Protein AF-A0A1Y3NHK7-F1 (afdb_monomer)

Radius of gyration: 21.71 Å; Cα contacts (8 Å, |Δi|>4): 157; chains: 1; bounding box: 57×54×64 Å

Foldseek 3Di:
DPDPVVVVVVVVVVVVVVCVVVQVVLLVLLVLVLLVLVLVCCCVVPVLVVCVVPDPLQCLLVVLLVVLCCCQVPVLVVVLVVLVPPPDDPDDPCVPVCCVVSVVLSVLSVVLSVLSVVCSVLSVCLLVLLSVLVQPSSLSNSLSVLLSVLSVQLSVCSNVVVVSSNSNSVSNNVVSSVLSVCSRPPPCSVVVSVVVSVVSVVVVVVVCVVVVVDDD

Secondary structure (DSSP, 8-state):
--SSHHHHHHHHHHHHHHHHHHHHHHHHHHHHHHHHHHHT-HIIIIIIHHHTTTS-GGGHHHHHHHHHHHIIIIIIHHHHHHHHH------TTSHHHHHHHHHHHHHHHHHHHHHHHHHHHHHHHHHHHHHHTT--HHHHHHHHHHHHHHHHHHHHHHHTT-HHHHHHHHHHHHHHHHHHHHHHH-TTHHHHHHHHHHHHHHHHHHHHHHTT----

pLDDT: mean 83.77, std 14.08, range [40.38, 96.94]

Nearest PDB structures (foldseek):
  4bpm-assembly1_A  TM=6.306E-01  e=1.578E-01  Homo sapiens
  6z0c-assembly4_D  TM=2.204E-01  e=1.320E+00  Escherichia coli

Solvent-accessible surface area (backbone atoms only — not comparable to full-atom values): 11606 Å² total; per-residue (Å²): 141,89,70,67,73,63,56,53,53,53,56,52,50,53,51,50,52,49,48,65,56,49,51,58,49,39,43,50,54,17,49,52,49,52,43,51,50,59,68,66,37,51,52,57,69,50,53,48,52,57,46,48,78,82,38,59,74,86,47,45,37,60,50,43,48,51,53,50,48,46,46,50,71,47,52,44,47,49,51,50,52,56,67,68,66,72,79,82,78,91,61,82,89,56,47,68,66,51,49,53,56,47,52,55,50,50,54,46,54,48,51,46,46,52,56,51,57,71,48,42,62,59,46,50,49,24,54,52,48,20,55,75,60,62,40,57,60,66,60,50,35,46,35,38,50,47,25,54,52,23,46,53,51,15,47,52,22,59,74,71,69,35,64,65,61,18,53,30,26,44,39,32,23,52,49,32,36,51,51,35,42,41,52,43,73,37,90,61,38,61,60,54,52,56,48,51,42,51,54,49,53,51,52,50,48,54,53,28,62,73,73,64,60,72,86,125

Mean predicted aligned error: 8.73 Å

Sequence (216 aa):
MGNDNNRGFIRTGLSQLGVLITYPLVHALAGCLVLHITSSGVINNIIVRYLQKYIAKQNIAFAMVGIYALFVFTILDYIVKILSKSDIDDSPTMRWIRIIKKSTMISRIQAIHVSLIDSFPLFAAAVIISYVTSVPILVRNTFSILFVLSKLISSLSSFLYLEFPRSLFWAMSNICCYVLFSYAVWLDFPKYFKRAIRQWEYFFKDVSDYYGFRYK

Structure (mmCIF, N/CA/C/O backbone):
data_AF-A0A1Y3NHK7-F1
#
_entry.id   AF-A0A1Y3NHK7-F1
#
loop_
_atom_site.group_PDB
_atom_site.id
_atom_site.type_symbol
_atom_site.label_atom_id
_atom_site.label_alt_id
_atom_site.label_comp_id
_atom_site.label_asym_id
_atom_site.label_entity_id
_atom_site.label_seq_id
_atom_site.pdbx_PDB_ins_code
_atom_site.Cartn_x
_atom_site.Cartn_y
_atom_site.Cartn_z
_atom_site.occupancy
_atom_site.B_iso_or_equiv
_atom_site.auth_seq_id
_atom_site.auth_comp_id
_atom_site.auth_asym_id
_atom_site.auth_atom_id
_atom_site.pdbx_PDB_model_num
ATOM 1 N N . MET A 1 1 ? 39.636 -29.928 -15.209 1.00 52.03 1 MET A N 1
ATOM 2 C CA . MET A 1 1 ? 38.213 -29.539 -15.333 1.00 52.03 1 MET A CA 1
ATOM 3 C C . MET A 1 1 ? 37.504 -29.938 -14.047 1.00 52.03 1 MET A C 1
ATOM 5 O O . MET A 1 1 ? 37.342 -31.126 -13.828 1.00 52.03 1 MET A O 1
ATOM 9 N N . GLY A 1 2 ? 37.187 -29.001 -13.147 1.00 52.72 2 GLY A N 1
ATOM 10 C CA . GLY A 1 2 ? 36.582 -29.373 -11.855 1.00 52.72 2 GLY A CA 1
ATOM 11 C C . GLY A 1 2 ? 36.413 -28.258 -10.820 1.00 52.72 2 GLY A C 1
ATOM 12 O O . GLY A 1 2 ? 36.401 -28.562 -9.636 1.00 52.72 2 GLY A O 1
ATOM 13 N N . ASN A 1 3 ? 36.323 -26.979 -11.217 1.00 52.03 3 ASN A N 1
ATOM 14 C CA . ASN A 1 3 ? 36.255 -25.869 -10.249 1.00 52.03 3 ASN A CA 1
ATOM 15 C C . ASN A 1 3 ? 35.167 -24.806 -10.535 1.00 52.03 3 ASN A C 1
ATOM 17 O O . ASN A 1 3 ? 35.064 -23.828 -9.798 1.00 52.03 3 ASN A O 1
ATOM 21 N N . ASP A 1 4 ? 34.328 -24.996 -11.562 1.00 54.34 4 ASP A N 1
ATOM 22 C CA . ASP A 1 4 ? 33.293 -24.011 -11.933 1.00 54.34 4 ASP A CA 1
ATOM 23 C C . ASP A 1 4 ? 31.929 -24.275 -11.271 1.00 54.34 4 ASP A C 1
ATOM 25 O O . ASP A 1 4 ? 31.222 -23.329 -10.921 1.00 54.34 4 ASP A O 1
ATOM 29 N N . ASN A 1 5 ? 31.591 -25.535 -10.963 1.00 53.50 5 ASN A N 1
ATOM 30 C CA . ASN A 1 5 ? 30.315 -25.872 -10.310 1.00 53.50 5 ASN A CA 1
ATOM 31 C C . ASN A 1 5 ? 30.222 -25.368 -8.858 1.00 53.50 5 ASN A C 1
ATOM 33 O O . ASN A 1 5 ? 29.137 -25.025 -8.391 1.00 53.50 5 ASN A O 1
ATOM 37 N N . ASN A 1 6 ? 31.350 -25.254 -8.149 1.00 50.94 6 ASN A N 1
ATOM 38 C CA . ASN A 1 6 ? 31.350 -24.839 -6.743 1.00 50.94 6 ASN A CA 1
ATOM 39 C C . ASN A 1 6 ? 31.157 -23.317 -6.576 1.00 50.94 6 ASN A C 1
ATOM 41 O O . ASN A 1 6 ? 30.587 -22.853 -5.590 1.00 50.94 6 ASN A O 1
ATOM 45 N N . ARG A 1 7 ? 31.565 -22.517 -7.574 1.00 52.19 7 ARG A N 1
ATOM 46 C CA . ARG A 1 7 ? 31.396 -21.052 -7.550 1.00 52.19 7 ARG A CA 1
ATOM 47 C C . ARG A 1 7 ? 29.951 -20.625 -7.805 1.00 52.19 7 ARG A C 1
ATOM 49 O O . ARG A 1 7 ? 29.513 -19.628 -7.235 1.00 52.19 7 ARG A O 1
ATOM 56 N N . GLY A 1 8 ? 29.204 -21.379 -8.617 1.00 51.44 8 GLY A N 1
ATOM 57 C CA . GLY A 1 8 ? 27.776 -21.141 -8.851 1.00 51.44 8 GLY A CA 1
ATOM 58 C C . GLY A 1 8 ? 26.946 -21.315 -7.578 1.00 51.44 8 GLY A C 1
ATOM 59 O O . GLY A 1 8 ? 26.177 -20.423 -7.229 1.00 51.44 8 GLY A O 1
ATOM 60 N N . PHE A 1 9 ? 27.187 -22.403 -6.839 1.00 48.44 9 PHE A N 1
ATOM 61 C CA . PHE A 1 9 ? 26.451 -22.747 -5.618 1.00 48.44 9 PHE A CA 1
ATOM 62 C C . PHE A 1 9 ? 26.682 -21.750 -4.469 1.00 48.44 9 PHE A C 1
ATOM 64 O O . PHE A 1 9 ? 25.736 -21.337 -3.797 1.00 48.44 9 PHE A O 1
ATOM 71 N N . ILE A 1 10 ? 27.925 -21.290 -4.281 1.00 55.25 10 ILE A N 1
ATOM 72 C CA . ILE A 1 10 ? 28.262 -20.282 -3.260 1.00 55.25 10 ILE A CA 1
ATOM 73 C C . ILE A 1 10 ? 27.627 -18.925 -3.603 1.00 55.25 10 ILE A C 1
ATOM 75 O O . ILE A 1 10 ? 27.104 -18.244 -2.722 1.00 55.25 10 ILE A O 1
ATOM 79 N N . ARG A 1 11 ? 27.602 -18.541 -4.887 1.00 52.34 11 ARG A N 1
ATOM 80 C CA . ARG A 1 11 ? 27.023 -17.263 -5.334 1.00 52.34 11 ARG A CA 1
ATOM 81 C C . ARG A 1 11 ? 25.495 -17.251 -5.224 1.00 52.34 11 ARG A C 1
ATOM 83 O O . ARG A 1 11 ? 24.932 -16.242 -4.803 1.00 52.34 11 ARG A O 1
ATOM 90 N N . THR A 1 12 ? 24.827 -18.369 -5.518 1.00 55.66 12 THR A N 1
ATOM 91 C CA . THR A 1 12 ? 23.380 -18.517 -5.296 1.00 55.66 12 THR A CA 1
ATOM 92 C C . THR A 1 12 ? 23.040 -18.601 -3.807 1.00 55.66 12 THR A C 1
ATOM 94 O O . THR A 1 12 ? 22.106 -17.933 -3.370 1.00 55.66 12 THR A O 1
ATOM 97 N N . GLY A 1 13 ? 23.828 -19.320 -3.002 1.00 55.19 13 GLY A N 1
ATOM 98 C CA . GLY A 1 13 ? 23.616 -19.451 -1.555 1.00 55.19 13 GLY A CA 1
ATOM 99 C C . GLY A 1 13 ? 23.754 -18.130 -0.790 1.00 55.19 13 GLY A C 1
ATOM 100 O O . GLY A 1 13 ? 22.873 -17.779 -0.006 1.00 55.19 13 GLY A O 1
ATOM 101 N N . LEU A 1 14 ? 24.799 -17.338 -1.071 1.00 54.66 14 LEU A N 1
ATOM 102 C CA . LEU A 1 14 ? 24.958 -15.999 -0.484 1.00 54.66 14 LEU A CA 1
ATOM 103 C C . LEU A 1 14 ? 23.852 -15.031 -0.924 1.00 54.66 14 LEU A C 1
ATOM 105 O O . LEU A 1 14 ? 23.393 -14.223 -0.118 1.00 54.66 14 LEU A O 1
ATOM 109 N N . SER A 1 15 ? 23.385 -15.127 -2.174 1.00 61.00 15 SER A N 1
ATOM 110 C CA . SER A 1 15 ? 22.270 -14.298 -2.648 1.00 61.00 15 SER A CA 1
ATOM 111 C C . SER A 1 15 ? 20.949 -14.640 -1.947 1.00 61.00 15 SER A C 1
ATOM 113 O O . SER A 1 15 ? 20.195 -13.735 -1.598 1.00 61.00 15 SER A O 1
ATOM 115 N N . GLN A 1 16 ? 20.696 -15.920 -1.651 1.00 64.50 16 GLN A N 1
ATOM 116 C CA . GLN A 1 16 ? 19.498 -16.340 -0.923 1.00 64.50 16 GLN A CA 1
ATOM 117 C C . GLN A 1 16 ? 19.546 -15.954 0.558 1.00 64.50 16 GLN A C 1
ATOM 119 O O . GLN A 1 16 ? 18.541 -15.489 1.088 1.00 64.50 16 GLN A O 1
ATOM 124 N N . LEU A 1 17 ? 20.712 -16.052 1.206 1.00 69.62 17 LEU A N 1
ATOM 125 C CA . LEU A 1 17 ? 20.915 -15.530 2.564 1.00 69.62 17 LEU A CA 1
ATOM 126 C C . LEU A 1 17 ? 20.706 -14.010 2.627 1.00 69.62 17 LEU A C 1
ATOM 128 O O . LEU A 1 17 ? 20.053 -13.513 3.544 1.00 69.62 17 LEU A O 1
ATOM 132 N N . GLY A 1 18 ? 21.191 -13.277 1.621 1.00 68.31 18 GLY A N 1
ATOM 133 C CA . GLY A 1 18 ? 20.943 -11.842 1.486 1.00 68.31 18 GLY A CA 1
ATOM 134 C C . GLY A 1 18 ? 19.450 -11.515 1.407 1.00 68.31 18 GLY A C 1
ATOM 135 O O . GLY A 1 18 ? 18.976 -10.633 2.122 1.00 68.31 18 GLY A O 1
ATOM 136 N N . VAL A 1 19 ? 18.678 -12.259 0.609 1.00 71.69 19 VAL A N 1
ATOM 137 C CA . VAL A 1 19 ? 17.213 -12.102 0.525 1.00 71.69 19 VAL A CA 1
ATOM 138 C C . VAL A 1 19 ? 16.533 -12.451 1.854 1.00 71.69 19 VAL A C 1
ATOM 140 O O . VAL A 1 19 ? 15.642 -11.724 2.291 1.00 71.69 19 VAL A O 1
ATOM 143 N N . LEU A 1 20 ? 16.986 -13.506 2.537 1.00 76.81 20 LEU A N 1
ATOM 144 C CA . LEU A 1 20 ? 16.424 -13.953 3.814 1.00 76.81 20 LEU A CA 1
ATOM 145 C C . LEU A 1 20 ? 16.555 -12.895 4.923 1.00 76.81 20 LEU A C 1
ATOM 147 O O . LEU A 1 20 ? 15.670 -12.782 5.764 1.00 76.81 20 LEU A O 1
ATOM 151 N N . ILE A 1 21 ? 17.639 -12.114 4.919 1.00 79.69 21 ILE A N 1
ATOM 152 C CA . ILE A 1 21 ? 17.896 -11.065 5.920 1.00 79.69 21 ILE A CA 1
ATOM 153 C C . ILE A 1 21 ? 17.261 -9.732 5.508 1.00 79.69 21 ILE A C 1
ATOM 155 O O . ILE A 1 21 ? 16.672 -9.030 6.332 1.00 79.69 21 ILE A O 1
ATOM 159 N N . THR A 1 22 ? 17.362 -9.368 4.230 1.00 80.44 22 THR A N 1
ATOM 160 C CA . THR A 1 22 ? 16.857 -8.077 3.740 1.00 80.44 22 THR A CA 1
ATOM 161 C C . THR A 1 22 ? 15.334 -8.020 3.735 1.00 80.44 22 THR A C 1
ATOM 163 O O . THR A 1 22 ? 14.765 -6.970 4.028 1.00 80.44 22 THR A O 1
ATOM 166 N N . TYR A 1 23 ? 14.651 -9.135 3.473 1.00 80.88 23 TYR A N 1
ATOM 167 C CA . TYR A 1 23 ? 13.195 -9.146 3.359 1.00 80.88 23 TYR A CA 1
ATOM 168 C C . TYR A 1 23 ? 12.467 -8.835 4.684 1.00 80.88 23 TYR A C 1
ATOM 170 O O . TYR A 1 23 ? 11.624 -7.929 4.682 1.00 80.88 23 TYR A O 1
ATOM 178 N N . PRO A 1 24 ? 12.792 -9.476 5.830 1.00 87.50 24 PRO A N 1
ATOM 179 C CA . PRO A 1 24 ? 12.233 -9.104 7.130 1.00 87.50 24 PRO A CA 1
ATOM 180 C C . PRO A 1 24 ? 12.568 -7.666 7.522 1.00 87.50 24 PRO A C 1
ATOM 182 O O . PRO A 1 24 ? 11.712 -6.964 8.053 1.00 87.50 24 PRO A O 1
ATOM 185 N N . LEU A 1 25 ? 13.784 -7.204 7.214 1.00 88.06 25 LEU A N 1
ATOM 186 C CA . LEU A 1 25 ? 14.218 -5.845 7.527 1.00 88.06 25 LEU A CA 1
ATOM 187 C C . LEU A 1 25 ? 13.402 -4.797 6.757 1.00 88.06 25 LEU A C 1
ATOM 189 O O . LEU A 1 25 ? 12.927 -3.832 7.349 1.00 88.06 25 LEU A O 1
ATOM 193 N N . VAL A 1 26 ? 13.165 -5.010 5.460 1.00 89.75 26 VAL A N 1
ATOM 194 C CA . VAL A 1 26 ? 12.314 -4.125 4.648 1.00 89.75 26 VAL A CA 1
ATOM 195 C C . VAL A 1 26 ? 10.875 -4.114 5.169 1.00 89.75 26 VAL A C 1
ATOM 197 O O . VAL A 1 26 ? 10.267 -3.048 5.234 1.00 89.75 26 VAL A O 1
ATOM 200 N N . HIS A 1 27 ? 10.333 -5.259 5.599 1.00 89.69 27 HIS A N 1
ATOM 201 C CA . HIS A 1 27 ? 8.991 -5.317 6.192 1.00 89.69 27 HIS A CA 1
ATOM 202 C C . HIS A 1 27 ? 8.923 -4.621 7.551 1.00 89.69 27 HIS A C 1
ATOM 204 O O . HIS A 1 27 ? 7.948 -3.923 7.821 1.00 89.69 27 HIS A O 1
ATOM 210 N N . ALA A 1 28 ? 9.956 -4.758 8.383 1.00 90.12 28 ALA A N 1
ATOM 211 C CA . ALA A 1 28 ? 10.054 -4.046 9.649 1.00 90.12 28 ALA A CA 1
ATOM 212 C C . ALA A 1 28 ? 10.093 -2.529 9.416 1.00 90.12 28 ALA A C 1
ATOM 214 O O . ALA A 1 28 ? 9.283 -1.804 9.987 1.00 90.12 28 ALA A O 1
ATOM 215 N N . LEU A 1 29 ? 10.952 -2.053 8.508 1.00 91.75 29 LEU A N 1
ATOM 216 C CA . LEU A 1 29 ? 11.036 -0.635 8.142 1.00 91.75 29 LEU A CA 1
ATOM 217 C C .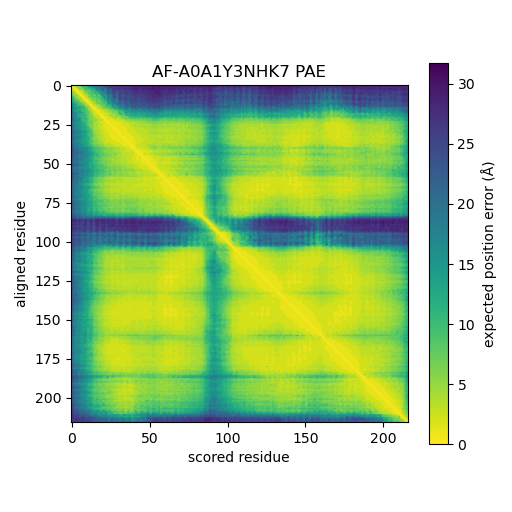 LEU A 1 29 ? 9.723 -0.110 7.552 1.00 91.75 29 LEU A C 1
ATOM 219 O O . LEU A 1 29 ? 9.269 0.975 7.914 1.00 91.75 29 LEU A O 1
ATOM 223 N N . ALA A 1 30 ? 9.081 -0.884 6.680 1.00 92.56 30 ALA A N 1
ATOM 224 C CA . ALA A 1 30 ? 7.780 -0.534 6.134 1.00 92.56 30 ALA A CA 1
ATOM 225 C C . ALA A 1 30 ? 6.710 -0.464 7.234 1.00 92.56 30 ALA A C 1
ATOM 227 O O . ALA A 1 30 ? 5.928 0.482 7.258 1.00 92.56 30 ALA A O 1
ATOM 228 N N . GLY A 1 31 ? 6.698 -1.409 8.178 1.00 90.31 31 GLY A N 1
ATOM 229 C CA . GLY A 1 31 ? 5.790 -1.408 9.327 1.00 90.31 31 GLY A CA 1
ATOM 230 C C . GLY A 1 31 ? 5.989 -0.187 10.223 1.00 90.31 31 GLY A C 1
ATOM 231 O O . GLY A 1 31 ? 5.022 0.488 10.567 1.00 90.31 31 GLY A O 1
ATOM 232 N N . CYS A 1 32 ? 7.243 0.156 10.514 1.00 90.75 32 CYS A N 1
ATOM 233 C CA . CYS A 1 32 ? 7.632 1.377 11.214 1.00 90.75 32 CYS A CA 1
ATOM 234 C C . CYS A 1 32 ? 7.105 2.639 10.512 1.00 90.75 32 CYS A C 1
ATOM 236 O O . CYS A 1 32 ? 6.518 3.512 11.152 1.00 90.75 32 CYS A O 1
ATOM 238 N N . LEU A 1 33 ? 7.243 2.727 9.186 1.00 92.44 33 LEU A N 1
ATOM 239 C CA . LEU A 1 33 ? 6.709 3.846 8.403 1.00 92.44 33 LEU A CA 1
ATOM 240 C C . LEU A 1 33 ? 5.182 3.903 8.423 1.00 92.44 33 LEU A C 1
ATOM 242 O O . LEU A 1 33 ? 4.616 4.985 8.571 1.00 92.44 33 LEU A O 1
ATOM 246 N N . VAL A 1 34 ? 4.505 2.757 8.309 1.00 92.75 34 VAL A N 1
ATOM 247 C CA . VAL A 1 34 ? 3.043 2.682 8.441 1.00 92.75 34 VAL A CA 1
ATOM 248 C C . VAL A 1 34 ? 2.606 3.205 9.806 1.00 92.75 34 VAL A C 1
ATOM 250 O O . VAL A 1 34 ? 1.686 4.022 9.869 1.00 92.75 34 VAL A O 1
ATOM 253 N N . LEU A 1 35 ? 3.266 2.777 10.885 1.00 90.25 35 LEU A N 1
ATOM 254 C CA . LEU A 1 35 ? 2.972 3.246 12.239 1.00 90.25 35 LEU A CA 1
ATOM 255 C C . LEU A 1 35 ? 3.197 4.751 12.363 1.00 90.25 35 LEU A C 1
ATOM 257 O O . LEU A 1 35 ? 2.296 5.442 12.824 1.00 90.25 35 LEU A O 1
ATOM 261 N N . HIS A 1 36 ? 4.331 5.262 11.880 1.00 91.06 36 HIS A N 1
ATOM 262 C CA . HIS A 1 36 ? 4.658 6.687 11.923 1.00 91.06 36 HIS A CA 1
ATOM 263 C C . HIS A 1 36 ? 3.643 7.549 11.154 1.00 91.06 36 HIS A C 1
ATOM 265 O O . HIS A 1 36 ? 3.142 8.553 11.657 1.00 91.06 36 HIS A O 1
ATOM 271 N N . ILE A 1 37 ? 3.281 7.144 9.935 1.00 90.38 37 ILE A N 1
ATOM 272 C CA . ILE A 1 37 ? 2.312 7.885 9.119 1.00 90.38 37 ILE A CA 1
ATOM 273 C C . ILE A 1 37 ? 0.916 7.815 9.744 1.00 90.38 37 ILE A C 1
ATOM 275 O O . ILE A 1 37 ? 0.191 8.811 9.751 1.00 90.38 37 ILE A O 1
ATOM 279 N N . THR A 1 38 ? 0.546 6.672 10.320 1.00 89.31 38 THR A N 1
ATOM 280 C CA . THR A 1 38 ? -0.748 6.511 10.992 1.00 89.31 38 THR A CA 1
ATOM 281 C C . THR A 1 38 ? -0.819 7.335 12.280 1.00 89.31 38 THR A C 1
ATOM 283 O O . THR A 1 38 ? -1.829 8.004 12.502 1.00 89.31 38 THR A O 1
ATOM 286 N N . SER A 1 39 ? 0.242 7.342 13.095 1.00 87.62 39 SER A N 1
ATOM 287 C CA . SER A 1 39 ? 0.314 8.093 14.357 1.00 87.62 39 SER A CA 1
ATOM 288 C C . SER A 1 39 ? 0.345 9.603 14.131 1.00 87.62 39 SER A C 1
ATOM 290 O O . SER A 1 39 ? -0.305 10.350 14.853 1.00 87.62 39 SER A O 1
ATOM 292 N N . SER A 1 40 ? 1.009 10.064 13.064 1.00 87.06 40 SER A N 1
ATOM 293 C CA . SER A 1 40 ? 1.037 11.487 12.696 1.00 87.06 40 SER A CA 1
ATOM 294 C C . SER A 1 40 ? -0.351 12.070 12.385 1.00 87.06 40 SER A C 1
ATOM 296 O O . SER A 1 40 ? -0.544 13.285 12.393 1.00 87.06 40 SER A O 1
ATOM 298 N N . GLY A 1 41 ? -1.328 11.221 12.041 1.00 86.81 41 GLY A N 1
ATOM 299 C CA . GLY A 1 41 ? -2.667 11.647 11.643 1.00 86.81 41 GLY A CA 1
ATOM 300 C C . GLY A 1 41 ? -2.721 12.423 10.321 1.00 86.81 41 GLY A C 1
ATOM 301 O O . GLY A 1 41 ? -3.802 12.875 9.942 1.00 86.81 41 GLY A O 1
ATOM 302 N N . VAL A 1 42 ? -1.606 12.552 9.588 1.00 89.25 42 VAL A N 1
ATOM 303 C CA . VAL A 1 42 ? -1.487 13.353 8.354 1.00 89.25 42 VAL A CA 1
ATOM 304 C C . VAL A 1 42 ? -2.528 12.943 7.312 1.00 89.25 42 VAL A C 1
ATOM 306 O O . VAL A 1 42 ? -3.235 13.792 6.768 1.00 89.25 42 VAL A O 1
ATOM 309 N N . ILE A 1 43 ? -2.702 11.637 7.088 1.00 88.62 43 ILE A N 1
ATOM 310 C CA . ILE A 1 43 ? -3.693 11.120 6.131 1.00 88.62 43 ILE A CA 1
ATOM 311 C C . ILE A 1 43 ? -5.106 11.560 6.518 1.00 88.62 43 ILE A C 1
ATOM 313 O O . ILE A 1 43 ? -5.883 11.990 5.667 1.00 88.62 43 ILE A O 1
ATOM 317 N N . ASN A 1 44 ? -5.441 11.484 7.804 1.00 87.75 44 ASN A N 1
ATOM 318 C CA . ASN A 1 44 ? -6.783 11.794 8.283 1.00 87.75 44 ASN A CA 1
ATOM 319 C C . ASN A 1 44 ? -7.059 13.299 8.308 1.00 87.75 44 ASN A C 1
ATOM 321 O O . ASN A 1 44 ? -8.155 13.732 7.954 1.00 87.75 44 ASN A O 1
ATOM 325 N N . ASN A 1 45 ? -6.069 14.097 8.697 1.00 88.94 45 ASN A N 1
ATOM 326 C CA . ASN A 1 45 ? -6.217 15.540 8.836 1.00 88.94 45 ASN A CA 1
ATOM 327 C C . ASN A 1 45 ? -6.168 16.270 7.493 1.00 88.94 45 ASN A C 1
ATOM 329 O O . ASN A 1 45 ? -6.855 17.274 7.337 1.00 88.94 45 ASN A O 1
ATOM 333 N N . ILE A 1 46 ? -5.405 15.760 6.524 1.00 91.19 46 ILE A N 1
ATOM 334 C CA . ILE A 1 46 ? -5.232 16.407 5.221 1.00 91.19 46 ILE A CA 1
ATOM 335 C C . ILE A 1 46 ? -6.082 15.701 4.165 1.00 91.19 46 ILE A C 1
ATOM 337 O O . ILE A 1 46 ? -7.044 16.269 3.649 1.00 91.19 46 ILE A O 1
ATOM 341 N N . ILE A 1 47 ? -5.763 14.440 3.866 1.00 89.56 47 ILE A N 1
ATOM 342 C CA . ILE A 1 47 ? -6.299 13.749 2.686 1.00 89.56 47 ILE A CA 1
ATOM 343 C C . ILE A 1 47 ? -7.765 13.375 2.883 1.00 89.56 47 ILE A C 1
ATOM 345 O O . ILE A 1 47 ? -8.598 13.667 2.030 1.00 89.56 47 ILE A O 1
ATOM 349 N N . VAL A 1 48 ? -8.114 12.771 4.021 1.00 88.69 48 VAL A N 1
ATOM 350 C CA . VAL A 1 48 ? -9.503 12.384 4.303 1.00 88.69 48 VAL A CA 1
ATOM 351 C C . VAL A 1 48 ? -10.402 13.616 4.381 1.00 88.69 48 VAL A C 1
ATOM 353 O O . VAL A 1 48 ? -11.486 13.591 3.806 1.00 88.69 48 VAL A O 1
ATOM 356 N N . ARG A 1 49 ? -9.965 14.707 5.029 1.00 89.88 49 ARG A N 1
ATOM 357 C CA . ARG A 1 49 ? -10.736 15.965 5.058 1.00 89.88 49 ARG A CA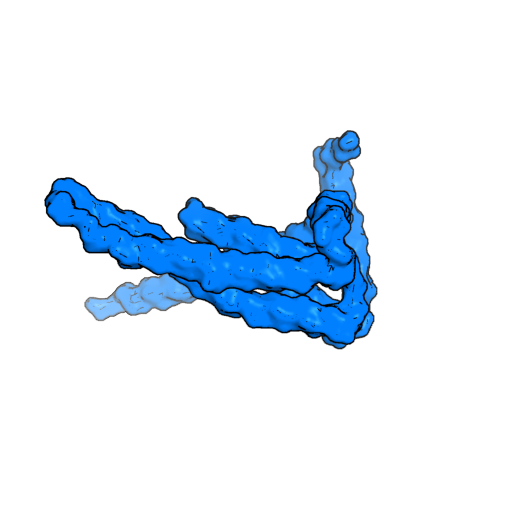 1
ATOM 358 C C . ARG A 1 49 ? -10.926 16.560 3.666 1.00 89.88 49 ARG A C 1
ATOM 360 O O . ARG A 1 49 ? -12.000 17.071 3.368 1.00 89.88 49 ARG A O 1
ATOM 367 N N . TYR A 1 50 ? -9.905 16.488 2.816 1.00 91.31 50 TYR A N 1
ATOM 368 C CA . TYR A 1 50 ? -10.014 16.944 1.435 1.00 91.31 50 TYR A CA 1
ATOM 369 C C . TYR A 1 50 ? -11.020 16.097 0.640 1.00 91.31 50 TYR A C 1
ATOM 371 O O . TYR A 1 50 ? -11.930 16.644 0.022 1.00 91.31 50 TYR A O 1
ATOM 379 N N . LEU A 1 51 ? -10.916 14.767 0.717 1.00 89.81 51 LEU A N 1
ATOM 380 C CA . LEU A 1 51 ? -11.812 13.838 0.018 1.00 89.81 51 LEU A CA 1
ATOM 381 C C . LEU A 1 51 ? -13.262 13.923 0.508 1.00 89.81 51 LEU A C 1
ATOM 383 O O . LEU A 1 51 ? -14.182 13.745 -0.288 1.00 89.81 51 LEU A O 1
ATOM 387 N N . GLN A 1 52 ? -13.480 14.250 1.784 1.00 90.38 52 GLN A N 1
ATOM 388 C CA . GLN A 1 52 ? -14.817 14.445 2.357 1.00 90.38 52 GLN A CA 1
ATOM 389 C C . GLN A 1 52 ? -15.626 15.558 1.684 1.00 90.38 52 GLN A C 1
ATOM 391 O O . GLN A 1 52 ? -16.849 15.543 1.783 1.00 90.38 52 GLN A O 1
ATOM 396 N N . LYS A 1 53 ? -14.976 16.496 0.982 1.00 92.19 53 LYS A N 1
ATOM 397 C CA . LYS A 1 53 ? -15.679 17.524 0.200 1.00 92.19 53 LYS A CA 1
ATOM 398 C C . LYS A 1 53 ? -16.442 16.942 -0.991 1.00 92.19 53 LYS A C 1
ATOM 400 O O . LYS A 1 53 ? -17.409 17.547 -1.434 1.00 92.19 53 LYS A O 1
ATOM 405 N N . TYR A 1 54 ? -16.004 15.791 -1.499 1.00 92.69 54 TYR A N 1
ATOM 406 C CA . TYR A 1 54 ? -16.545 15.174 -2.712 1.00 92.69 54 TYR A CA 1
ATOM 407 C C . TYR A 1 54 ? -17.245 13.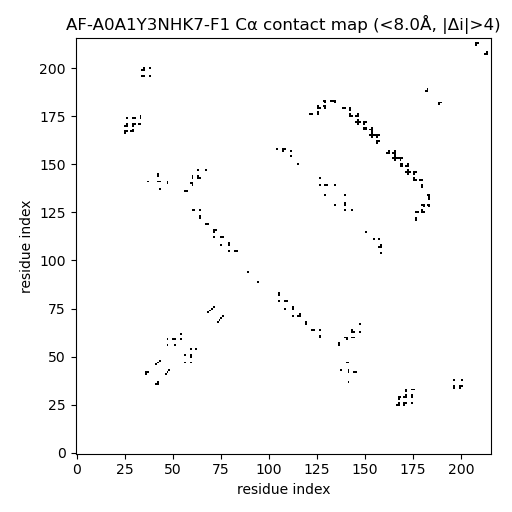842 -2.439 1.00 92.69 54 TYR A C 1
ATOM 409 O O . TYR A 1 54 ? -18.177 13.477 -3.147 1.00 92.69 54 TYR A O 1
ATOM 417 N N . ILE A 1 55 ? -16.787 13.091 -1.432 1.00 94.00 55 ILE A N 1
ATOM 418 C CA . ILE A 1 55 ? -17.240 11.726 -1.158 1.00 94.00 55 ILE A CA 1
ATOM 419 C C . ILE A 1 55 ? -17.629 11.605 0.315 1.00 94.00 55 ILE A C 1
ATOM 421 O O . ILE A 1 55 ? -16.877 11.995 1.209 1.00 94.00 55 ILE A O 1
ATOM 425 N N . ALA A 1 56 ? -18.782 10.990 0.586 1.00 91.88 56 ALA A N 1
ATOM 426 C CA . ALA A 1 56 ? -19.201 10.685 1.950 1.00 91.88 56 ALA A CA 1
ATOM 427 C C . ALA A 1 56 ? -18.128 9.863 2.682 1.00 91.88 56 ALA A C 1
ATOM 429 O O . ALA A 1 56 ? -17.599 8.888 2.145 1.00 91.88 56 ALA A O 1
ATOM 430 N N . LYS A 1 57 ? -17.844 10.207 3.945 1.00 88.69 57 LYS A N 1
ATOM 431 C CA . LYS A 1 57 ? -16.757 9.602 4.740 1.00 88.69 57 LYS A CA 1
ATOM 432 C C . LYS A 1 57 ? -16.770 8.068 4.733 1.00 88.69 57 LYS A C 1
ATOM 434 O O . LYS A 1 57 ? -15.708 7.453 4.719 1.00 88.69 57 LYS A O 1
ATOM 439 N N . GLN A 1 58 ? -17.951 7.457 4.732 1.00 90.06 58 GLN A N 1
ATOM 440 C CA . GLN A 1 58 ? -18.133 6.002 4.727 1.00 90.06 58 GLN A CA 1
ATOM 441 C C . GLN A 1 58 ? -17.711 5.315 3.417 1.00 90.06 58 GLN A C 1
ATOM 443 O O . GLN A 1 58 ? -17.314 4.149 3.454 1.00 90.06 58 GLN A O 1
ATOM 448 N N . ASN A 1 59 ? -17.729 6.054 2.303 1.00 93.56 59 ASN A N 1
ATOM 449 C CA . ASN A 1 59 ? -17.489 5.557 0.947 1.00 93.56 59 ASN A CA 1
ATOM 450 C C . ASN A 1 59 ? -16.053 5.790 0.459 1.00 93.56 59 ASN A C 1
ATOM 452 O O . ASN A 1 59 ? -15.694 5.296 -0.604 1.00 93.56 59 ASN A O 1
ATOM 456 N N . ILE A 1 60 ? -15.218 6.512 1.216 1.00 94.44 60 ILE A N 1
ATOM 457 C CA . ILE A 1 60 ? -13.847 6.852 0.802 1.00 94.44 60 ILE A CA 1
ATOM 458 C C . ILE A 1 60 ? -13.027 5.594 0.496 1.00 94.44 60 ILE A C 1
ATOM 460 O O . ILE A 1 60 ? -12.385 5.530 -0.544 1.00 94.44 60 ILE A O 1
ATOM 464 N N . ALA A 1 61 ? -13.074 4.573 1.354 1.00 94.56 61 ALA A N 1
ATOM 465 C CA . ALA A 1 61 ? -12.347 3.326 1.118 1.00 94.56 61 ALA A CA 1
ATOM 466 C C . ALA A 1 61 ? -12.746 2.634 -0.201 1.00 94.56 61 ALA A C 1
ATOM 468 O O . ALA A 1 61 ? -11.876 2.236 -0.971 1.00 94.56 61 ALA A O 1
ATOM 469 N N . PHE A 1 62 ? -14.045 2.562 -0.509 1.00 95.06 62 PHE A N 1
ATOM 470 C CA . PHE A 1 62 ? -14.523 2.020 -1.786 1.00 95.06 62 PHE A CA 1
ATOM 471 C C . PHE A 1 62 ? -14.149 2.902 -2.974 1.00 95.06 62 PHE A C 1
ATOM 473 O O . PHE A 1 62 ? -13.779 2.385 -4.024 1.00 95.06 62 PHE A O 1
ATOM 480 N N . ALA A 1 63 ? -14.178 4.224 -2.804 1.00 95.69 63 ALA A N 1
ATOM 481 C CA . ALA A 1 63 ? -13.694 5.138 -3.826 1.00 95.69 63 ALA A CA 1
ATOM 482 C C . ALA A 1 63 ? -12.208 4.895 -4.128 1.00 95.69 63 ALA A C 1
ATOM 484 O O . ALA A 1 63 ? -11.831 4.896 -5.293 1.00 95.69 63 ALA A O 1
ATOM 485 N N . MET A 1 64 ? -11.376 4.596 -3.121 1.00 96.31 64 MET A N 1
ATOM 486 C CA . MET A 1 64 ? -9.973 4.225 -3.349 1.00 96.31 64 MET A CA 1
ATOM 487 C C . M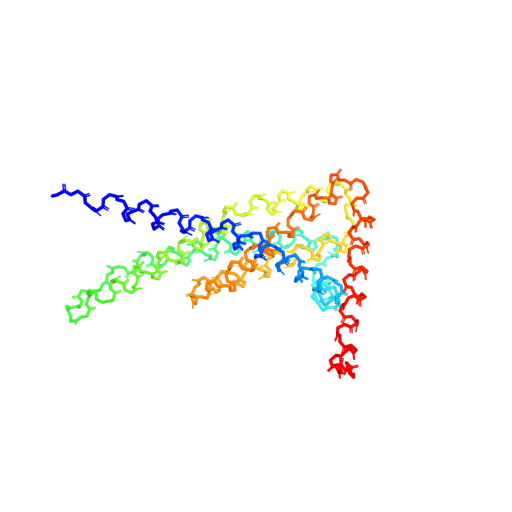ET A 1 64 ? -9.831 2.912 -4.129 1.00 96.31 64 MET A C 1
ATOM 489 O O . MET A 1 64 ? -8.961 2.829 -4.992 1.00 96.31 64 MET A O 1
ATOM 493 N N . VAL A 1 65 ? -10.690 1.913 -3.887 1.00 96.69 65 VAL A N 1
ATOM 494 C CA . VAL A 1 65 ? -10.741 0.686 -4.711 1.00 96.69 65 VAL A CA 1
ATOM 495 C C . VAL A 1 65 ? -11.085 1.026 -6.159 1.00 96.69 65 VAL A C 1
ATOM 497 O O . VAL A 1 65 ? -10.397 0.565 -7.066 1.00 96.69 65 VAL A O 1
ATOM 500 N N . GLY A 1 66 ? -12.091 1.877 -6.381 1.00 95.56 66 GLY A N 1
ATOM 501 C CA . GLY A 1 66 ? -12.476 2.337 -7.716 1.00 95.56 66 GLY A CA 1
ATOM 502 C C . GLY A 1 66 ? -11.365 3.117 -8.425 1.00 95.56 66 GLY A C 1
ATOM 503 O O . GLY A 1 66 ? -11.049 2.825 -9.573 1.00 95.56 66 GLY A O 1
ATOM 504 N N . ILE A 1 67 ? -10.718 4.059 -7.733 1.00 95.00 67 ILE A N 1
ATOM 505 C CA . ILE A 1 67 ? -9.577 4.829 -8.256 1.00 95.00 67 ILE A CA 1
ATOM 506 C C . ILE A 1 67 ? -8.432 3.891 -8.638 1.00 95.00 67 ILE A C 1
ATOM 508 O O . ILE A 1 67 ? -7.850 4.036 -9.710 1.00 95.00 67 ILE A O 1
ATOM 512 N N . TYR A 1 68 ? -8.121 2.916 -7.784 1.00 95.62 68 TYR A N 1
ATOM 513 C CA . TYR A 1 68 ? -7.067 1.949 -8.057 1.00 95.62 68 TYR A CA 1
ATOM 514 C C . TYR A 1 68 ? -7.424 1.044 -9.247 1.00 95.62 68 TYR A C 1
ATOM 516 O O . TYR A 1 68 ? -6.592 0.852 -10.128 1.00 95.62 68 TYR A O 1
ATOM 524 N N . ALA A 1 69 ? -8.671 0.571 -9.337 1.00 95.00 69 ALA A N 1
ATOM 525 C CA . ALA A 1 69 ? -9.159 -0.198 -10.482 1.00 95.00 69 ALA A CA 1
ATOM 526 C C . ALA A 1 69 ? -9.041 0.591 -11.793 1.00 95.00 69 ALA A C 1
ATOM 528 O O . ALA A 1 69 ? -8.513 0.072 -12.772 1.00 95.00 69 ALA A O 1
ATOM 529 N N . LEU A 1 70 ? -9.487 1.852 -11.806 1.00 94.88 70 LEU A N 1
ATOM 530 C CA . LEU A 1 70 ? -9.366 2.732 -12.969 1.00 94.88 70 LEU A CA 1
ATOM 531 C C . LEU A 1 70 ? -7.896 2.927 -13.349 1.00 94.88 70 LEU A C 1
ATOM 533 O O . LEU A 1 70 ? -7.515 2.738 -14.499 1.00 94.88 70 LEU A O 1
ATOM 537 N N . PHE A 1 71 ? -7.038 3.239 -12.382 1.00 92.25 71 PHE A N 1
ATOM 538 C CA . PHE A 1 71 ? -5.619 3.433 -12.653 1.00 92.25 71 PHE A CA 1
ATOM 539 C C . PHE A 1 71 ? -4.961 2.197 -13.286 1.00 92.25 71 PHE A C 1
ATOM 541 O O . PHE A 1 71 ? -4.223 2.325 -14.263 1.00 92.25 71 PHE A O 1
ATOM 548 N N . VAL A 1 72 ? -5.248 1.006 -12.760 1.00 90.75 72 VAL A N 1
ATOM 549 C CA . VAL A 1 72 ? -4.635 -0.242 -13.227 1.00 90.75 72 VAL A CA 1
ATOM 550 C C . VAL A 1 72 ? -5.243 -0.706 -14.550 1.00 90.75 72 VAL A C 1
ATOM 552 O O . VAL A 1 72 ? -4.519 -0.852 -15.529 1.00 90.75 72 VAL A O 1
ATOM 555 N N . PHE A 1 73 ? -6.561 -0.900 -14.606 1.00 90.19 73 PHE A N 1
ATOM 556 C CA . PHE A 1 73 ? -7.215 -1.560 -15.739 1.00 90.19 73 PHE A CA 1
ATOM 557 C C . PHE A 1 73 ? -7.531 -0.638 -16.914 1.00 90.19 73 PHE A C 1
ATOM 559 O O . PHE A 1 73 ? -7.789 -1.140 -18.004 1.00 90.19 73 PHE A O 1
ATOM 566 N N . THR A 1 74 ? -7.542 0.687 -16.726 1.00 90.56 74 THR A N 1
ATOM 567 C CA . THR A 1 74 ? -7.791 1.620 -17.836 1.00 90.56 74 THR A CA 1
ATOM 568 C C . THR A 1 74 ? -6.542 2.409 -18.184 1.00 90.56 74 THR A C 1
ATOM 570 O O . THR A 1 74 ? -6.053 2.297 -19.305 1.00 90.56 74 THR A O 1
ATOM 573 N N . ILE A 1 75 ? -5.984 3.169 -17.239 1.00 88.50 75 ILE A N 1
ATOM 574 C CA . ILE A 1 75 ? -4.879 4.092 -17.531 1.00 88.50 75 ILE A CA 1
ATOM 575 C C . ILE A 1 75 ? -3.609 3.318 -17.896 1.00 88.50 75 ILE A C 1
ATOM 577 O O . ILE A 1 75 ? -3.036 3.549 -18.961 1.00 88.50 75 ILE A O 1
ATOM 581 N N . LEU A 1 76 ? -3.165 2.393 -17.042 1.00 85.62 76 LEU A N 1
ATOM 582 C CA . LEU A 1 76 ? -1.940 1.635 -17.300 1.00 85.62 76 LEU A CA 1
ATOM 583 C C . LEU A 1 76 ? -2.078 0.672 -18.477 1.00 85.62 76 LEU A C 1
ATOM 585 O O . LEU A 1 76 ? -1.174 0.626 -19.310 1.00 85.62 76 LEU A O 1
ATOM 589 N N . ASP A 1 77 ? -3.203 -0.034 -18.597 1.00 85.00 77 ASP A N 1
ATOM 590 C CA . ASP A 1 77 ? -3.474 -0.898 -19.751 1.00 85.00 77 ASP A CA 1
ATOM 591 C C . ASP A 1 77 ? -3.436 -0.113 -21.078 1.00 85.00 77 ASP A C 1
ATOM 593 O O . ASP A 1 77 ? -2.793 -0.530 -22.045 1.00 85.00 77 ASP A O 1
ATOM 597 N N . TYR A 1 78 ? -4.040 1.080 -21.113 1.00 85.94 78 TYR A N 1
ATOM 598 C CA . TYR A 1 78 ? -3.993 1.967 -22.276 1.00 85.94 78 TYR A CA 1
ATOM 599 C C . TYR A 1 78 ? -2.565 2.420 -22.610 1.00 85.94 78 TYR A C 1
ATOM 601 O O . TYR A 1 78 ? -2.157 2.365 -23.774 1.00 85.94 78 TYR A O 1
ATOM 609 N N . ILE A 1 79 ? -1.777 2.810 -21.600 1.00 85.00 79 ILE A N 1
ATOM 610 C CA . ILE A 1 79 ? -0.367 3.190 -21.777 1.00 85.00 79 ILE A CA 1
ATOM 611 C C . ILE A 1 79 ? 0.437 2.018 -22.355 1.00 85.00 79 ILE A C 1
ATOM 613 O O . ILE A 1 79 ? 1.175 2.205 -23.324 1.00 85.00 79 ILE A O 1
ATOM 617 N N . VAL A 1 80 ? 0.276 0.806 -21.813 1.00 81.56 80 VAL A N 1
ATOM 618 C CA . VAL A 1 80 ? 0.951 -0.402 -22.319 1.00 81.56 80 VAL A CA 1
ATOM 619 C C . VAL A 1 80 ? 0.579 -0.651 -23.782 1.00 81.56 80 VAL A C 1
ATOM 621 O O . VAL A 1 80 ? 1.466 -0.853 -24.615 1.00 81.56 80 VAL A O 1
ATOM 624 N N . LYS A 1 81 ? -0.711 -0.561 -24.129 1.00 79.56 81 LYS A N 1
ATOM 625 C CA . LYS A 1 81 ? -1.200 -0.749 -25.502 1.00 79.56 81 LYS A CA 1
ATOM 626 C C . LYS A 1 81 ? -0.613 0.268 -26.479 1.00 79.56 81 LYS A C 1
ATOM 628 O O . LYS A 1 81 ? -0.125 -0.140 -27.533 1.00 79.56 81 LYS A O 1
ATOM 633 N N . ILE A 1 82 ? -0.601 1.562 -26.147 1.00 82.88 82 ILE A N 1
ATOM 634 C CA . ILE A 1 82 ? 0.003 2.592 -27.014 1.00 82.88 82 ILE A CA 1
ATOM 635 C C . ILE A 1 82 ? 1.489 2.319 -27.223 1.00 82.88 82 ILE A C 1
ATOM 637 O O . ILE A 1 82 ? 1.974 2.329 -28.356 1.00 82.88 82 ILE A O 1
ATOM 641 N N . LEU A 1 83 ? 2.215 2.065 -26.135 1.00 77.94 83 LEU A N 1
ATOM 642 C CA . LEU A 1 83 ? 3.654 1.865 -26.211 1.00 77.94 83 LEU A CA 1
ATOM 643 C C . LEU A 1 83 ? 4.003 0.621 -27.035 1.00 77.94 83 LEU A C 1
ATOM 645 O O . LEU A 1 83 ? 4.949 0.683 -27.821 1.00 77.94 83 LEU A O 1
ATOM 649 N N . SER A 1 84 ? 3.194 -0.442 -26.936 1.00 71.19 84 SER A N 1
ATOM 650 C CA . SER A 1 84 ? 3.348 -1.671 -27.728 1.00 71.19 84 SER A CA 1
ATOM 651 C C . SER A 1 84 ? 3.059 -1.498 -29.225 1.00 71.19 84 SER A C 1
ATOM 653 O O . SER A 1 84 ? 3.687 -2.165 -30.037 1.00 71.19 84 SER A O 1
ATOM 655 N N . LYS A 1 85 ? 2.149 -0.591 -29.614 1.00 67.69 85 LYS A N 1
ATOM 656 C CA . LYS A 1 85 ? 1.763 -0.375 -31.023 1.00 67.69 85 LYS A CA 1
ATOM 657 C C . LYS A 1 85 ? 2.716 0.523 -31.813 1.00 67.69 85 LYS A C 1
ATOM 659 O O . LYS A 1 85 ? 2.650 0.541 -33.035 1.00 67.69 85 LYS A O 1
ATOM 664 N N . SER A 1 86 ? 3.577 1.292 -31.151 1.00 55.78 86 SER A N 1
ATOM 665 C CA . SER A 1 86 ? 4.404 2.328 -31.796 1.00 55.78 86 SER A CA 1
ATOM 666 C C . SER A 1 86 ? 5.635 1.797 -32.566 1.00 55.78 86 SER A C 1
ATOM 668 O O . SER A 1 86 ? 6.685 2.439 -32.555 1.00 55.78 86 SER A O 1
ATOM 670 N N . ASP A 1 87 ? 5.545 0.624 -33.195 1.00 53.22 87 ASP A N 1
ATOM 671 C CA . ASP A 1 87 ? 6.684 -0.133 -33.747 1.00 53.22 87 ASP A CA 1
ATOM 672 C C . ASP A 1 87 ? 6.950 0.086 -35.254 1.00 53.22 87 ASP A C 1
ATOM 674 O O . ASP A 1 87 ? 7.475 -0.790 -35.933 1.00 53.22 87 ASP A O 1
ATOM 678 N N . ILE A 1 88 ? 6.603 1.257 -35.804 1.00 51.91 88 ILE A N 1
ATOM 679 C CA . ILE A 1 88 ? 6.793 1.573 -37.233 1.00 51.91 88 ILE A CA 1
ATOM 680 C C . ILE A 1 88 ? 7.610 2.864 -37.359 1.00 51.91 88 ILE A C 1
ATOM 682 O O . ILE A 1 88 ? 7.044 3.953 -37.346 1.00 51.91 88 ILE A O 1
ATOM 686 N N . ASP A 1 89 ? 8.940 2.749 -37.432 1.00 52.50 89 ASP A N 1
ATOM 687 C CA . ASP A 1 89 ? 9.808 3.827 -37.932 1.00 52.50 89 ASP A CA 1
ATOM 688 C C . ASP A 1 89 ? 11.146 3.245 -38.449 1.00 52.50 89 ASP A C 1
ATOM 690 O O . ASP A 1 89 ? 11.965 2.738 -37.675 1.00 52.50 89 ASP A O 1
ATOM 694 N N . ASP A 1 90 ? 11.357 3.282 -39.770 1.00 56.38 90 ASP A N 1
ATOM 695 C CA . ASP A 1 90 ? 12.392 2.542 -40.525 1.00 56.38 90 ASP A CA 1
ATOM 696 C C . ASP A 1 90 ? 13.758 3.261 -40.638 1.00 56.38 90 ASP A C 1
ATOM 698 O O . ASP A 1 90 ? 14.543 3.015 -41.555 1.00 56.38 90 ASP A O 1
ATOM 702 N N . SER A 1 91 ? 14.103 4.162 -39.710 1.00 58.22 91 SER A N 1
ATOM 703 C CA . SER A 1 91 ? 15.357 4.926 -39.822 1.00 58.22 91 SER A CA 1
ATOM 704 C C . SER A 1 91 ? 16.596 4.094 -39.390 1.00 58.22 91 SER A C 1
ATOM 706 O O . SER A 1 91 ? 16.663 3.615 -38.252 1.00 58.22 91 SER A O 1
ATOM 708 N N . PRO A 1 92 ? 17.634 3.932 -40.239 1.00 57.03 92 PRO A N 1
ATOM 709 C CA . PRO A 1 92 ? 18.697 2.940 -40.012 1.00 57.03 92 PRO A CA 1
ATOM 710 C C . PRO A 1 92 ? 19.789 3.343 -39.001 1.00 57.03 92 PRO A C 1
ATOM 712 O O . PRO A 1 92 ? 20.490 2.477 -38.484 1.00 57.03 92 PRO A O 1
ATOM 715 N N . THR A 1 93 ? 19.950 4.624 -38.660 1.00 54.06 93 THR A N 1
ATOM 716 C CA . THR A 1 93 ? 21.171 5.118 -37.983 1.00 54.06 93 THR A CA 1
ATOM 717 C C . THR A 1 93 ? 21.197 5.012 -36.450 1.00 54.06 93 THR A C 1
ATOM 719 O O . THR A 1 93 ? 22.256 5.178 -35.857 1.00 54.06 93 THR A O 1
ATOM 722 N N . MET A 1 94 ? 20.086 4.683 -35.778 1.00 56.25 94 MET A N 1
ATOM 723 C CA . MET A 1 94 ? 20.016 4.539 -34.301 1.00 56.25 94 MET A CA 1
ATOM 724 C C . MET A 1 94 ? 19.052 3.423 -33.838 1.00 56.25 94 MET A C 1
ATOM 726 O O . MET A 1 94 ? 18.660 3.366 -32.667 1.00 56.25 94 MET A O 1
ATOM 730 N N . ARG A 1 95 ? 18.649 2.533 -34.757 1.00 60.91 95 ARG A N 1
ATOM 731 C CA . ARG A 1 95 ? 17.560 1.560 -34.567 1.00 60.91 95 ARG A CA 1
ATOM 732 C C . ARG A 1 95 ? 17.786 0.645 -33.358 1.00 60.91 95 ARG A C 1
ATOM 734 O O . ARG A 1 95 ? 16.919 0.546 -32.497 1.00 60.91 95 ARG A O 1
ATOM 741 N N . TRP A 1 96 ? 18.973 0.059 -33.218 1.00 52.38 96 TRP A N 1
ATOM 742 C CA . TRP A 1 96 ? 19.259 -0.933 -32.171 1.00 52.38 96 TRP A CA 1
ATOM 743 C C . TRP A 1 96 ? 19.269 -0.361 -30.747 1.00 52.38 96 TRP A C 1
ATOM 745 O O . TRP A 1 96 ? 18.660 -0.936 -29.849 1.00 52.38 96 TRP A O 1
ATOM 755 N N . ILE A 1 97 ? 19.878 0.810 -30.529 1.00 59.09 97 ILE A N 1
ATOM 756 C CA . ILE A 1 97 ? 19.905 1.458 -29.203 1.00 59.09 97 ILE A CA 1
ATOM 757 C C . ILE A 1 97 ? 18.493 1.914 -28.798 1.00 59.09 97 ILE A C 1
ATOM 759 O O . ILE A 1 97 ? 18.116 1.796 -27.629 1.00 59.09 97 ILE A O 1
ATOM 763 N N . ARG A 1 98 ? 17.689 2.395 -29.761 1.00 60.16 98 ARG A N 1
ATOM 764 C CA . ARG A 1 98 ? 16.296 2.802 -29.529 1.00 60.16 98 ARG A CA 1
ATOM 765 C C . ARG A 1 98 ? 15.404 1.597 -29.231 1.00 60.16 98 ARG A C 1
ATOM 767 O O . ARG A 1 98 ? 14.633 1.668 -28.281 1.00 60.16 98 ARG A O 1
ATOM 774 N N . ILE A 1 99 ? 15.560 0.490 -29.958 1.00 59.75 99 ILE A N 1
ATOM 775 C CA . ILE A 1 99 ? 14.841 -0.768 -29.701 1.00 59.75 99 ILE A CA 1
ATOM 776 C C . ILE A 1 99 ? 15.182 -1.307 -28.311 1.00 59.75 99 ILE A C 1
ATOM 778 O O . ILE A 1 99 ? 14.271 -1.622 -27.558 1.00 59.75 99 ILE A O 1
ATOM 782 N N . ILE A 1 100 ? 16.456 -1.332 -27.906 1.00 58.72 100 ILE A N 1
ATOM 783 C CA . ILE A 1 100 ? 16.859 -1.840 -26.582 1.00 58.72 100 ILE A CA 1
ATOM 784 C C . ILE A 1 100 ? 16.334 -0.938 -25.450 1.00 58.72 100 ILE A C 1
ATOM 786 O O . ILE A 1 100 ? 15.754 -1.429 -24.478 1.00 58.72 100 ILE A O 1
ATOM 790 N N . LYS A 1 101 ? 16.472 0.392 -25.563 1.00 59.44 101 LYS A N 1
ATOM 791 C CA . LYS A 1 101 ? 15.938 1.337 -24.558 1.00 59.44 101 LYS A CA 1
ATOM 792 C C . LYS A 1 101 ? 14.405 1.328 -24.488 1.00 59.44 101 LYS A C 1
ATOM 794 O O . LYS A 1 101 ? 13.838 1.413 -23.403 1.00 59.44 101 LYS A O 1
ATOM 799 N N . LYS A 1 102 ? 13.720 1.191 -25.624 1.00 59.28 102 LYS A N 1
ATOM 800 C CA . LYS A 1 102 ? 12.254 1.128 -25.681 1.00 59.28 102 LYS A CA 1
ATOM 801 C C . LYS A 1 102 ? 11.734 -0.227 -25.200 1.00 59.28 102 LYS A C 1
ATOM 803 O O . LYS A 1 102 ? 10.816 -0.257 -24.391 1.00 59.28 102 LYS A O 1
ATOM 808 N N . SER A 1 103 ? 12.390 -1.327 -25.569 1.00 64.31 103 SER A N 1
ATOM 809 C CA . SER A 1 103 ? 12.115 -2.676 -25.058 1.00 64.31 103 SER A CA 1
ATOM 810 C C . SER A 1 103 ? 12.275 -2.747 -23.541 1.00 64.31 103 SER A C 1
ATOM 812 O O . SER A 1 103 ? 11.476 -3.405 -22.883 1.00 64.31 103 SER A O 1
ATOM 814 N N . THR A 1 104 ? 13.276 -2.068 -22.972 1.00 72.50 104 THR A N 1
ATOM 815 C CA . THR A 1 104 ? 13.486 -2.027 -21.513 1.00 72.50 104 THR A CA 1
ATOM 816 C C . THR A 1 104 ? 12.489 -1.125 -20.786 1.00 72.50 104 THR A C 1
ATOM 818 O O . THR A 1 104 ? 12.139 -1.403 -19.642 1.00 72.50 104 THR A O 1
ATOM 821 N N . MET A 1 105 ? 11.994 -0.065 -21.426 1.00 77.00 105 MET A N 1
ATOM 822 C CA . MET A 1 105 ? 10.942 0.784 -20.863 1.00 77.00 105 MET A CA 1
ATOM 823 C C . MET A 1 105 ? 9.568 0.099 -20.919 1.00 77.00 105 MET A C 1
ATOM 825 O O . MET A 1 105 ? 8.856 0.074 -19.915 1.00 77.00 105 MET A O 1
ATOM 829 N N . ILE A 1 106 ? 9.218 -0.500 -22.063 1.00 79.62 106 ILE A N 1
ATOM 830 C CA . ILE A 1 106 ? 7.969 -1.249 -22.260 1.00 79.62 106 ILE A CA 1
ATOM 831 C C . ILE A 1 106 ? 7.911 -2.429 -21.294 1.00 79.62 106 ILE A C 1
ATOM 833 O O . ILE A 1 106 ? 6.923 -2.570 -20.576 1.00 79.62 106 ILE A O 1
ATOM 837 N N . SER A 1 107 ? 8.984 -3.223 -21.203 1.00 79.81 107 SER A N 1
ATOM 838 C CA . SER A 1 107 ? 9.025 -4.368 -20.290 1.00 79.81 107 SER A CA 1
ATOM 839 C C . SER A 1 107 ? 8.839 -3.959 -18.830 1.00 79.81 107 SER A C 1
ATOM 841 O O . SER A 1 107 ? 8.216 -4.691 -18.064 1.00 79.81 107 SER A O 1
ATOM 843 N N . ARG A 1 108 ? 9.291 -2.764 -18.431 1.00 83.44 108 ARG A N 1
ATOM 844 C CA . ARG A 1 108 ? 9.049 -2.249 -17.077 1.00 83.44 108 ARG A CA 1
ATOM 845 C C . ARG A 1 108 ? 7.642 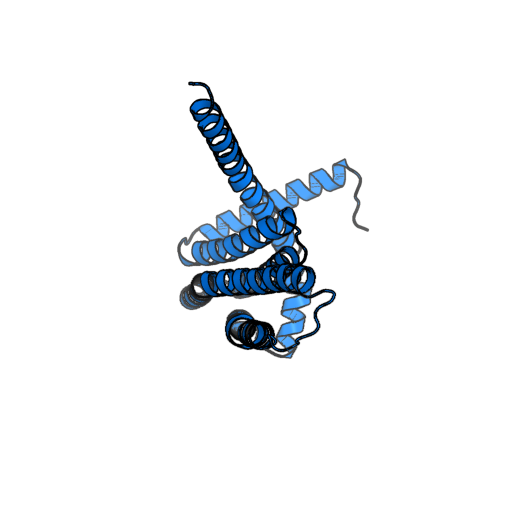-1.780 -16.837 1.00 83.44 108 ARG A C 1
ATOM 847 O O . ARG A 1 108 ? 7.105 -2.081 -15.780 1.00 83.44 108 ARG A O 1
ATOM 854 N N . ILE A 1 109 ? 7.063 -1.030 -17.765 1.00 86.56 109 ILE A N 1
ATOM 855 C CA . ILE A 1 109 ? 5.677 -0.588 -17.615 1.00 86.56 109 ILE A CA 1
ATOM 856 C C . ILE A 1 109 ? 4.765 -1.816 -17.588 1.00 86.56 109 ILE A C 1
ATOM 858 O O . ILE A 1 109 ? 3.872 -1.888 -16.752 1.00 86.56 109 ILE A O 1
ATOM 862 N N . GLN A 1 110 ? 5.061 -2.831 -18.400 1.00 85.69 110 GLN A N 1
ATOM 863 C CA . GLN A 1 110 ? 4.374 -4.115 -18.355 1.00 85.69 110 GLN A CA 1
ATOM 864 C C . GLN A 1 110 ? 4.585 -4.842 -17.017 1.00 85.69 110 GLN A C 1
ATOM 866 O O . GLN A 1 110 ? 3.614 -5.304 -16.428 1.00 85.69 110 GLN A O 1
ATOM 871 N N . ALA A 1 111 ? 5.810 -4.889 -16.481 1.00 87.12 111 ALA A N 1
ATOM 872 C CA . ALA A 1 111 ? 6.070 -5.477 -15.163 1.00 87.12 111 ALA A CA 1
ATOM 873 C C . ALA A 1 111 ? 5.353 -4.727 -14.023 1.00 87.12 111 ALA A C 1
ATOM 875 O O . ALA A 1 111 ? 4.839 -5.355 -13.098 1.00 87.12 111 ALA A O 1
ATOM 876 N N . ILE A 1 112 ? 5.286 -3.393 -14.095 1.00 90.50 112 ILE A N 1
ATOM 877 C CA . ILE A 1 112 ? 4.526 -2.560 -13.154 1.00 90.50 112 ILE A CA 1
ATOM 878 C C . ILE A 1 112 ? 3.035 -2.885 -13.268 1.00 90.50 112 ILE A C 1
ATOM 880 O O . ILE A 1 112 ? 2.389 -3.121 -12.252 1.00 90.50 112 ILE A O 1
ATOM 884 N N . HIS A 1 113 ? 2.499 -2.944 -14.488 1.00 90.00 113 HIS A N 1
ATOM 885 C CA . HIS A 1 113 ? 1.094 -3.248 -14.739 1.00 90.00 113 HIS A CA 1
ATOM 886 C C . HIS A 1 113 ? 0.697 -4.612 -14.161 1.00 90.00 113 HIS A C 1
ATOM 888 O O . HIS A 1 113 ? -0.248 -4.681 -13.379 1.00 90.00 113 HIS A O 1
ATOM 894 N N . VAL A 1 114 ? 1.469 -5.666 -14.453 1.00 89.12 114 VAL A N 1
ATOM 895 C CA . VAL A 1 114 ? 1.239 -7.015 -13.906 1.00 89.12 114 VAL A CA 1
ATOM 896 C C . VAL A 1 114 ? 1.286 -6.996 -12.377 1.00 89.12 114 VAL A C 1
ATOM 898 O O . VAL A 1 114 ? 0.349 -7.448 -11.727 1.00 89.12 114 VAL A O 1
ATOM 901 N N . SER A 1 115 ? 2.308 -6.369 -11.782 1.00 90.88 115 SER A N 1
ATOM 902 C CA . SER A 1 115 ? 2.426 -6.287 -10.320 1.00 90.88 115 SER A CA 1
ATOM 903 C C . SER A 1 115 ? 1.245 -5.567 -9.653 1.00 90.88 115 SER A C 1
ATOM 905 O O . SER A 1 115 ? 0.844 -5.913 -8.536 1.00 90.88 115 SER A O 1
ATOM 907 N N . LEU A 1 116 ? 0.684 -4.553 -10.312 1.00 92.69 116 LEU A N 1
ATOM 908 C CA . LEU A 1 116 ? -0.469 -3.825 -9.798 1.00 92.69 116 LEU A CA 1
ATOM 909 C C . LEU A 1 116 ? -1.764 -4.629 -9.933 1.00 92.69 116 LEU A C 1
ATOM 911 O O . LEU A 1 116 ? -2.523 -4.661 -8.959 1.00 92.69 116 LEU A O 1
ATOM 915 N N . ILE A 1 117 ? -1.965 -5.323 -11.061 1.00 93.12 117 ILE A N 1
ATOM 916 C CA . ILE A 1 117 ? -3.074 -6.270 -11.264 1.00 93.12 117 ILE A CA 1
ATOM 917 C C . ILE A 1 117 ? -3.053 -7.346 -10.179 1.00 93.12 117 ILE A C 1
ATOM 919 O O . ILE A 1 117 ? -4.068 -7.555 -9.521 1.00 93.12 117 ILE A O 1
ATOM 923 N N . ASP A 1 118 ? -1.899 -7.961 -9.917 1.00 91.12 118 ASP A N 1
ATOM 924 C CA . ASP A 1 118 ? -1.784 -9.058 -8.946 1.00 91.12 118 ASP A CA 1
ATOM 925 C C . ASP A 1 118 ? -2.167 -8.630 -7.522 1.00 91.12 118 ASP A C 1
ATOM 927 O O . ASP A 1 118 ? -2.700 -9.407 -6.732 1.00 91.12 118 ASP A O 1
ATOM 931 N N . SER A 1 119 ? -1.926 -7.363 -7.180 1.00 93.31 119 SER A N 1
ATOM 932 C CA . SER A 1 119 ? -2.274 -6.820 -5.863 1.00 93.31 119 SER A CA 1
ATOM 933 C C . SER A 1 119 ? -3.711 -6.303 -5.747 1.00 93.31 119 SER A C 1
ATOM 935 O O . SER A 1 119 ? -4.170 -6.040 -4.633 1.00 93.31 119 SER A O 1
ATOM 937 N N . PHE A 1 120 ? -4.433 -6.165 -6.862 1.00 94.69 120 PHE A N 1
ATOM 938 C CA . PHE A 1 120 ? -5.803 -5.658 -6.865 1.00 94.69 120 PHE A CA 1
ATOM 939 C C . PHE A 1 120 ? -6.782 -6.558 -6.091 1.00 94.69 120 PHE A C 1
ATOM 941 O O . PHE A 1 120 ? -7.461 -6.028 -5.206 1.00 94.69 120 PHE A O 1
ATOM 948 N N . PRO A 1 121 ? -6.842 -7.889 -6.321 1.00 95.38 121 PRO A N 1
ATOM 949 C CA . PRO A 1 121 ? -7.766 -8.760 -5.594 1.00 95.38 121 PRO A CA 1
ATOM 950 C C . PRO A 1 121 ? -7.538 -8.721 -4.084 1.00 95.38 121 PRO A C 1
ATOM 952 O O . PRO A 1 121 ? -8.497 -8.641 -3.319 1.00 95.38 121 PRO A O 1
ATOM 955 N N . LEU A 1 122 ? -6.270 -8.712 -3.655 1.00 95.12 122 LEU A N 1
ATOM 956 C CA . LEU A 1 122 ? -5.903 -8.643 -2.241 1.00 95.12 122 LEU A CA 1
ATOM 957 C C . LEU A 1 122 ? -6.417 -7.351 -1.593 1.00 95.12 122 LEU A C 1
ATOM 959 O O . LEU A 1 122 ? -7.001 -7.389 -0.509 1.00 95.12 122 LEU A O 1
ATOM 963 N N . PHE A 1 123 ? -6.227 -6.215 -2.266 1.00 96.94 123 PHE A N 1
ATOM 964 C CA . PHE A 1 123 ? -6.682 -4.919 -1.775 1.00 96.94 123 PHE A CA 1
ATOM 965 C C . PHE A 1 123 ? -8.207 -4.819 -1.721 1.00 96.94 123 PHE A C 1
ATOM 967 O O . PHE A 1 123 ? -8.767 -4.433 -0.694 1.00 96.94 123 PHE A O 1
ATOM 974 N N . ALA A 1 124 ? -8.885 -5.202 -2.805 1.00 96.75 124 ALA A N 1
ATOM 975 C CA . ALA A 1 124 ? -10.340 -5.184 -2.871 1.00 96.75 124 ALA A CA 1
ATOM 976 C C . ALA A 1 124 ? -10.953 -6.078 -1.783 1.00 96.75 124 ALA A C 1
ATOM 978 O O . ALA A 1 124 ? -11.842 -5.633 -1.056 1.00 96.75 124 ALA A O 1
ATOM 979 N N . ALA A 1 125 ? -10.427 -7.295 -1.605 1.00 96.44 125 ALA A N 1
ATOM 980 C CA . ALA A 1 125 ? -10.866 -8.208 -0.555 1.00 96.44 125 ALA A CA 1
ATOM 981 C C . ALA A 1 125 ? -10.673 -7.606 0.845 1.00 96.44 125 ALA A C 1
ATOM 983 O O . ALA A 1 125 ? -11.610 -7.618 1.641 1.00 96.44 125 ALA A O 1
ATOM 984 N N . ALA A 1 126 ? -9.510 -7.011 1.134 1.00 96.12 126 ALA A N 1
ATOM 985 C CA . ALA A 1 126 ? -9.245 -6.371 2.424 1.00 96.12 126 ALA A CA 1
ATOM 986 C C . ALA A 1 126 ? -10.248 -5.241 2.734 1.00 96.12 126 ALA A C 1
ATOM 988 O O . ALA A 1 126 ? -10.764 -5.133 3.851 1.00 96.12 126 ALA A O 1
ATOM 989 N N . VAL A 1 127 ? -10.562 -4.400 1.743 1.00 96.50 127 VAL A N 1
ATOM 990 C CA . VAL A 1 127 ? -11.518 -3.293 1.902 1.00 96.50 127 VAL A CA 1
ATOM 991 C C . VAL A 1 127 ? -12.949 -3.806 2.070 1.00 96.50 127 VAL A C 1
ATOM 993 O O . VAL A 1 127 ? -13.653 -3.340 2.964 1.00 96.50 127 VAL A O 1
ATOM 996 N N . ILE A 1 128 ? -13.374 -4.785 1.268 1.00 96.06 128 ILE A N 1
ATOM 997 C CA . ILE A 1 128 ? -14.722 -5.367 1.352 1.00 96.06 128 ILE A CA 1
ATOM 998 C C . ILE A 1 128 ? -14.920 -6.069 2.696 1.00 96.06 128 ILE A C 1
ATOM 1000 O O . ILE A 1 128 ? -15.900 -5.803 3.388 1.00 96.06 128 ILE A O 1
ATOM 1004 N N . ILE A 1 129 ? -13.975 -6.916 3.107 1.00 95.75 129 ILE A N 1
ATOM 1005 C CA . ILE A 1 129 ? -14.072 -7.664 4.363 1.00 95.75 129 ILE A CA 1
ATOM 1006 C C . ILE A 1 129 ? -14.082 -6.699 5.550 1.00 95.75 129 ILE A C 1
ATOM 1008 O O . ILE A 1 129 ? -14.968 -6.793 6.392 1.00 95.75 129 ILE A O 1
ATOM 1012 N N . SER A 1 130 ? -13.187 -5.704 5.574 1.00 94.88 130 SER A N 1
ATOM 1013 C CA . SER A 1 130 ? -13.190 -4.683 6.634 1.00 94.88 130 SER A CA 1
ATOM 1014 C C . SER A 1 130 ? -14.461 -3.822 6.655 1.00 94.88 130 SER A C 1
ATOM 1016 O O . SER A 1 130 ? -14.823 -3.266 7.695 1.00 94.88 130 SER A O 1
ATOM 1018 N N . TYR A 1 131 ? -15.158 -3.690 5.523 1.00 93.94 131 TYR A N 1
ATOM 1019 C CA . TYR A 1 131 ? -16.470 -3.057 5.475 1.00 93.94 131 TYR A CA 1
ATOM 1020 C C . TYR A 1 131 ? -17.545 -3.937 6.113 1.00 93.94 131 TYR A C 1
ATOM 1022 O O . TYR A 1 131 ? -18.263 -3.462 6.991 1.00 93.94 131 TYR A O 1
ATOM 1030 N N . VAL A 1 132 ? -17.613 -5.213 5.724 1.00 94.69 132 VAL A N 1
ATOM 1031 C CA . VAL A 1 132 ? -18.590 -6.183 6.243 1.00 94.69 132 VAL A CA 1
ATOM 1032 C C . VAL A 1 132 ? -18.420 -6.398 7.749 1.00 94.69 132 VAL A C 1
ATOM 1034 O O . VAL A 1 132 ? -19.402 -6.402 8.485 1.00 94.69 132 VAL A O 1
ATOM 1037 N N . THR A 1 133 ? -17.183 -6.490 8.241 1.00 93.25 133 THR A N 1
ATOM 1038 C CA . THR A 1 133 ? -16.895 -6.673 9.674 1.00 93.25 133 THR A CA 1
ATOM 1039 C C . THR A 1 133 ? -16.940 -5.374 10.483 1.00 93.25 133 THR A C 1
ATOM 1041 O O . THR A 1 133 ? -16.537 -5.355 11.644 1.00 93.25 133 THR A O 1
ATOM 1044 N N . SER A 1 134 ? -17.426 -4.273 9.898 1.00 91.94 134 SER A N 1
ATOM 1045 C CA . SER A 1 134 ? -17.603 -2.984 10.581 1.00 91.94 134 SER A CA 1
ATOM 1046 C C . SER A 1 134 ? -16.328 -2.439 11.247 1.00 91.94 134 SER A C 1
ATOM 1048 O O . SER A 1 134 ? -16.383 -1.812 12.307 1.00 91.94 134 SER A O 1
ATOM 1050 N N . VAL A 1 135 ? -15.164 -2.627 10.609 1.00 92.69 135 VAL A N 1
ATOM 1051 C CA . VAL A 1 135 ? -13.902 -2.012 11.058 1.00 92.69 135 VAL A CA 1
ATOM 1052 C C . VAL A 1 135 ? -14.080 -0.489 11.136 1.00 92.69 135 VAL A C 1
ATOM 1054 O O . VAL A 1 135 ? -14.716 0.092 10.245 1.00 92.69 135 VAL A O 1
ATOM 1057 N N . PRO A 1 136 ? -13.512 0.196 12.154 1.00 93.31 136 PRO A N 1
ATOM 1058 C CA . PRO A 1 136 ? -13.666 1.638 12.308 1.00 93.31 136 PRO A CA 1
ATOM 1059 C C . PRO A 1 136 ? -13.381 2.403 11.011 1.00 93.31 136 PRO A C 1
ATOM 1061 O O . PRO A 1 136 ? -12.316 2.258 10.409 1.00 93.31 136 PRO A O 1
ATOM 1064 N N . ILE A 1 137 ? -14.316 3.270 10.607 1.00 92.38 137 ILE A N 1
ATOM 1065 C CA . ILE A 1 137 ? -14.273 3.992 9.320 1.00 92.38 137 ILE A CA 1
ATOM 1066 C C . ILE A 1 137 ? -12.950 4.747 9.140 1.00 92.38 137 ILE A C 1
ATOM 1068 O O . ILE A 1 137 ? -12.407 4.797 8.039 1.00 92.38 137 ILE A O 1
ATOM 1072 N N . LEU A 1 138 ? -12.421 5.321 10.227 1.00 91.38 138 LEU A N 1
ATOM 1073 C CA . LEU A 1 138 ? -11.145 6.032 10.208 1.00 91.38 138 LEU A CA 1
ATOM 1074 C C . LEU A 1 138 ? -10.003 5.107 9.768 1.00 91.38 138 LEU A C 1
ATOM 1076 O O . LEU A 1 138 ? -9.323 5.425 8.803 1.00 91.38 138 LEU A O 1
ATOM 1080 N N . VAL A 1 139 ? -9.865 3.947 10.416 1.00 92.69 139 VAL A N 1
ATOM 1081 C CA . VAL A 1 139 ? -8.857 2.919 10.106 1.00 92.69 139 VAL A CA 1
ATOM 1082 C C . VAL A 1 139 ? -8.997 2.486 8.650 1.00 92.69 139 VAL A C 1
ATOM 1084 O O . VAL A 1 139 ? -8.039 2.575 7.883 1.00 92.69 139 VAL A O 1
ATOM 1087 N N . ARG A 1 140 ? -10.214 2.113 8.238 1.00 94.88 140 ARG A N 1
ATOM 1088 C CA . ARG A 1 140 ? -10.487 1.659 6.871 1.00 94.88 140 ARG A CA 1
ATOM 1089 C C . ARG A 1 140 ? -10.057 2.690 5.826 1.00 94.88 140 ARG A C 1
ATOM 1091 O O . ARG A 1 140 ? -9.365 2.345 4.870 1.00 94.88 140 ARG A O 1
ATOM 1098 N N . ASN A 1 141 ? -10.408 3.959 6.029 1.00 95.12 141 ASN A N 1
ATOM 1099 C CA . ASN A 1 141 ? -10.046 5.037 5.112 1.00 95.12 141 ASN A CA 1
ATOM 1100 C C . ASN A 1 141 ? -8.540 5.316 5.110 1.00 95.12 141 ASN A C 1
ATOM 1102 O O . ASN A 1 141 ? -7.960 5.444 4.034 1.00 95.12 141 ASN A O 1
ATOM 1106 N N . THR A 1 142 ? -7.901 5.380 6.285 1.00 94.56 142 THR A N 1
ATOM 1107 C CA . THR A 1 142 ? -6.459 5.636 6.399 1.00 94.56 142 THR A CA 1
ATOM 1108 C C . THR A 1 142 ? -5.661 4.589 5.628 1.00 94.56 142 THR A C 1
ATOM 1110 O O . THR A 1 142 ? -4.869 4.949 4.761 1.00 94.56 142 THR A O 1
ATOM 1113 N N . PHE A 1 143 ? -5.905 3.301 5.888 1.00 96.12 143 PHE A N 1
ATOM 1114 C CA . PHE A 1 143 ? -5.155 2.217 5.250 1.00 96.12 143 PHE A CA 1
ATOM 1115 C C . PHE A 1 143 ? -5.476 2.063 3.764 1.00 96.12 143 PHE A C 1
ATOM 1117 O O . PHE A 1 143 ? -4.579 1.738 2.992 1.00 96.12 143 PHE A O 1
ATOM 1124 N N . SER A 1 144 ? -6.709 2.358 3.338 1.00 96.75 144 SER A N 1
ATOM 1125 C CA . SER A 1 144 ? -7.060 2.328 1.910 1.00 96.75 144 SER A CA 1
ATOM 1126 C C . SER A 1 144 ? -6.354 3.429 1.121 1.00 96.75 144 SER A C 1
ATOM 1128 O O . SER A 1 144 ? -5.841 3.184 0.032 1.00 96.75 144 SER A O 1
ATOM 1130 N N . ILE A 1 145 ? -6.289 4.642 1.678 1.00 96.19 145 ILE A N 1
ATOM 1131 C CA . ILE A 1 145 ? -5.557 5.755 1.063 1.00 96.19 145 ILE A CA 1
ATOM 1132 C C . ILE A 1 145 ? -4.062 5.450 1.038 1.00 96.19 145 ILE A C 1
ATOM 1134 O O . ILE A 1 145 ? -3.414 5.608 0.004 1.00 96.19 145 ILE A O 1
ATOM 1138 N N . LEU A 1 146 ? -3.527 4.984 2.168 1.00 95.88 146 LEU A N 1
ATOM 1139 C CA . LEU A 1 146 ? -2.114 4.670 2.303 1.00 95.88 146 LEU A CA 1
ATOM 1140 C C . LEU A 1 146 ? -1.683 3.580 1.324 1.00 95.88 146 LEU A C 1
ATOM 1142 O O . LEU A 1 146 ? -0.670 3.747 0.656 1.00 95.88 146 LEU A O 1
ATOM 1146 N N . PHE A 1 147 ? -2.490 2.528 1.161 1.00 96.88 147 PHE A N 1
ATOM 1147 C CA . PHE A 1 147 ? -2.254 1.482 0.171 1.00 96.88 147 PHE A CA 1
ATOM 1148 C C . PHE A 1 147 ? -2.056 2.058 -1.235 1.00 96.88 147 PHE A C 1
ATOM 1150 O O . PHE A 1 147 ? -1.036 1.789 -1.874 1.00 96.88 147 PHE A O 1
ATOM 1157 N N . VAL A 1 148 ? -3.013 2.863 -1.710 1.00 96.69 148 VAL A N 1
ATOM 1158 C CA . VAL A 1 148 ? -2.980 3.405 -3.075 1.00 96.69 148 VAL A CA 1
ATOM 1159 C C . VAL A 1 148 ? -1.783 4.334 -3.256 1.00 96.69 148 VAL A C 1
ATOM 1161 O O . VAL A 1 148 ? -1.059 4.201 -4.240 1.00 96.69 148 VAL A O 1
ATOM 1164 N N . LEU A 1 149 ? -1.507 5.217 -2.291 1.00 96.00 149 LEU A N 1
ATOM 1165 C CA . LEU A 1 149 ? -0.336 6.097 -2.347 1.00 96.00 149 LEU A CA 1
ATOM 1166 C C . LEU A 1 149 ? 0.974 5.304 -2.380 1.00 96.00 149 LEU A C 1
ATOM 1168 O O . LEU A 1 149 ? 1.822 5.559 -3.234 1.00 96.00 149 LEU A O 1
ATOM 1172 N N . SER A 1 150 ? 1.127 4.304 -1.510 1.00 95.75 150 SER A N 1
ATOM 1173 C CA . SER A 1 150 ? 2.308 3.440 -1.492 1.00 95.75 150 SER A CA 1
ATOM 1174 C C . SER A 1 150 ? 2.481 2.686 -2.815 1.00 95.75 150 SER A C 1
ATOM 1176 O O . SER A 1 150 ? 3.599 2.596 -3.321 1.00 95.75 150 SER A O 1
ATOM 1178 N N . LYS A 1 151 ? 1.399 2.195 -3.438 1.00 94.56 151 LYS A N 1
ATOM 1179 C CA . LYS A 1 151 ? 1.466 1.548 -4.760 1.00 94.56 151 LYS A CA 1
ATOM 1180 C C . LYS A 1 151 ? 1.871 2.511 -5.869 1.00 94.56 151 LYS A C 1
ATOM 1182 O O . LYS A 1 151 ? 2.691 2.136 -6.708 1.00 94.56 151 LYS A O 1
ATOM 1187 N N . LEU A 1 152 ? 1.364 3.743 -5.861 1.00 93.88 152 LEU A N 1
ATOM 1188 C CA . LEU A 1 152 ? 1.763 4.767 -6.829 1.00 93.88 152 LEU A CA 1
ATOM 1189 C C . LEU A 1 152 ? 3.248 5.120 -6.687 1.00 93.88 152 LEU A C 1
ATOM 1191 O O . LEU A 1 152 ? 3.973 5.126 -7.681 1.00 93.88 152 LEU A O 1
ATOM 1195 N N . ILE A 1 153 ? 3.728 5.324 -5.456 1.00 94.88 153 ILE A N 1
ATOM 1196 C CA . ILE A 1 153 ? 5.142 5.628 -5.193 1.00 94.88 153 ILE A CA 1
ATOM 1197 C C . ILE A 1 153 ? 6.037 4.436 -5.560 1.00 94.88 153 ILE A C 1
ATOM 1199 O O . ILE A 1 153 ? 7.081 4.622 -6.185 1.00 94.88 153 ILE A O 1
ATOM 1203 N N . SER A 1 154 ? 5.637 3.206 -5.224 1.00 93.00 154 SER A N 1
ATOM 1204 C CA . SER A 1 154 ? 6.378 1.993 -5.595 1.00 93.00 154 SER A CA 1
ATOM 1205 C C . SER A 1 154 ? 6.462 1.823 -7.118 1.00 93.00 154 SER A C 1
ATOM 1207 O O . SER A 1 154 ? 7.533 1.527 -7.650 1.00 93.00 154 SER A O 1
ATOM 1209 N N . SER A 1 155 ? 5.368 2.104 -7.832 1.00 90.38 155 SER A N 1
ATOM 1210 C CA . SER A 1 155 ? 5.313 2.064 -9.299 1.00 90.38 155 SER A CA 1
ATOM 1211 C C . SER A 1 155 ? 6.232 3.108 -9.930 1.00 90.38 155 SER A C 1
ATOM 1213 O O . SER A 1 155 ? 7.030 2.777 -10.807 1.00 90.38 155 SER A O 1
ATOM 12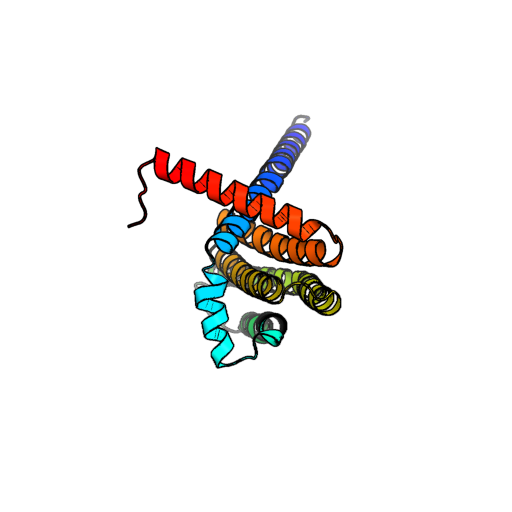15 N N . LEU A 1 156 ? 6.191 4.349 -9.433 1.00 91.81 156 LEU A N 1
ATOM 1216 C CA . LEU A 1 156 ? 7.078 5.421 -9.884 1.00 91.81 156 LEU A CA 1
ATOM 1217 C C . LEU A 1 156 ? 8.551 5.096 -9.591 1.00 91.81 156 LEU A C 1
ATOM 1219 O O . LEU A 1 156 ? 9.408 5.259 -10.454 1.00 91.81 156 LEU A O 1
ATOM 1223 N N . SER A 1 157 ? 8.844 4.553 -8.410 1.00 91.00 157 SER A N 1
ATOM 1224 C CA . SER A 1 157 ? 10.191 4.106 -8.032 1.00 91.00 157 SER A CA 1
ATOM 1225 C C . SER A 1 157 ? 10.692 2.991 -8.950 1.00 91.00 157 SER A C 1
ATOM 1227 O O . SER A 1 157 ? 11.849 2.998 -9.362 1.00 91.00 157 SER A O 1
ATOM 1229 N N . SER A 1 158 ? 9.814 2.054 -9.326 1.00 87.12 158 SER A N 1
ATOM 1230 C CA . SER A 1 158 ? 10.129 0.993 -10.285 1.00 87.12 158 SER A CA 1
ATOM 1231 C C . SER A 1 158 ? 10.421 1.537 -11.682 1.00 87.12 158 SER A C 1
ATOM 1233 O O . SER A 1 158 ? 11.249 0.979 -12.400 1.00 87.12 158 SER A O 1
ATOM 1235 N N . PHE A 1 159 ? 9.754 2.619 -12.074 1.00 86.12 159 PHE A N 1
ATOM 1236 C CA . PHE A 1 159 ? 10.019 3.298 -13.335 1.00 86.12 159 PHE A CA 1
ATOM 1237 C C . PHE A 1 159 ? 11.363 4.053 -13.310 1.00 86.12 159 PHE A C 1
ATOM 1239 O O . PHE A 1 159 ? 12.105 4.009 -14.290 1.00 86.12 159 PHE A O 1
ATOM 1246 N N . LEU A 1 160 ? 11.709 4.665 -12.171 1.00 87.62 160 LEU A N 1
ATOM 1247 C CA . LEU A 1 160 ? 12.939 5.441 -11.946 1.00 87.62 160 LEU A CA 1
ATOM 1248 C C . LEU A 1 160 ? 14.164 4.614 -11.502 1.00 87.62 160 LEU A C 1
ATOM 1250 O O . LEU A 1 160 ? 15.205 5.201 -11.229 1.00 87.62 160 LEU A O 1
ATOM 1254 N N . TYR A 1 161 ? 14.073 3.279 -11.442 1.00 84.81 161 TYR A N 1
ATOM 1255 C CA . TYR A 1 161 ? 15.139 2.373 -10.960 1.00 84.81 161 TYR A CA 1
ATOM 1256 C C . TYR A 1 161 ? 15.561 2.556 -9.496 1.00 84.81 161 TYR A C 1
ATOM 1258 O O . TYR A 1 161 ? 16.681 2.233 -9.104 1.00 84.81 161 TYR A O 1
ATOM 1266 N N . LEU A 1 162 ? 14.661 3.047 -8.655 1.00 86.44 162 LEU A N 1
ATOM 1267 C CA . LEU A 1 162 ? 14.927 3.191 -7.231 1.00 86.44 162 LEU A CA 1
ATOM 1268 C C . LEU A 1 162 ? 14.543 1.893 -6.510 1.00 86.44 162 LEU A C 1
ATOM 1270 O O . LEU A 1 162 ? 13.412 1.738 -6.050 1.00 86.44 162 LEU A O 1
ATOM 1274 N N . GLU A 1 163 ? 15.479 0.946 -6.427 1.00 85.62 163 GLU A N 1
ATOM 1275 C CA . GLU A 1 163 ? 15.237 -0.409 -5.898 1.00 85.62 163 GLU A CA 1
ATOM 1276 C C . GLU A 1 163 ? 14.792 -0.418 -4.427 1.00 85.62 163 GLU A C 1
ATOM 1278 O O . GLU A 1 163 ? 13.826 -1.099 -4.058 1.00 85.62 163 GLU A O 1
ATOM 1283 N N . PHE A 1 164 ? 15.455 0.380 -3.584 1.00 87.00 164 PHE A N 1
ATOM 1284 C CA . PHE A 1 164 ? 15.131 0.455 -2.160 1.00 87.00 164 PHE A CA 1
ATOM 1285 C C . PHE A 1 164 ? 13.752 1.101 -1.907 1.00 87.00 164 PHE A C 1
ATOM 1287 O O . PHE A 1 164 ? 12.896 0.431 -1.328 1.00 87.00 164 PHE A O 1
ATOM 1294 N N . PRO A 1 165 ? 13.440 2.319 -2.405 1.00 89.50 165 PRO A N 1
ATOM 1295 C CA . PRO A 1 165 ? 12.093 2.884 -2.282 1.00 89.50 165 PRO A CA 1
ATOM 1296 C C . PRO A 1 165 ? 11.007 1.987 -2.882 1.00 89.50 165 PRO A C 1
ATOM 1298 O O . PRO A 1 165 ? 9.955 1.798 -2.272 1.00 89.50 165 PRO A O 1
ATOM 1301 N N . ARG A 1 166 ? 11.264 1.364 -4.040 1.00 89.44 166 ARG A N 1
ATOM 1302 C CA . ARG A 1 166 ? 10.321 0.435 -4.673 1.00 89.44 166 ARG A CA 1
ATOM 1303 C C . ARG A 1 166 ? 9.919 -0.689 -3.719 1.00 89.44 166 ARG A C 1
ATOM 1305 O O . ARG A 1 166 ? 8.721 -0.910 -3.541 1.00 89.44 166 ARG A O 1
ATOM 1312 N N . SER A 1 167 ? 10.894 -1.393 -3.141 1.00 89.75 167 SER A N 1
ATOM 1313 C CA . SER A 1 167 ? 10.649 -2.530 -2.242 1.00 89.75 167 SER A CA 1
ATOM 1314 C C . SER A 1 167 ? 10.011 -2.099 -0.920 1.00 89.75 167 SER A C 1
ATOM 1316 O O . SER A 1 167 ? 9.071 -2.747 -0.460 1.00 89.75 167 SER A O 1
ATOM 1318 N N . LEU A 1 168 ? 10.439 -0.964 -0.366 1.00 92.88 168 LEU A N 1
ATOM 1319 C CA . LEU A 1 168 ? 9.897 -0.393 0.864 1.00 92.88 168 LEU A CA 1
ATOM 1320 C C . LEU A 1 168 ? 8.414 -0.026 0.727 1.00 92.88 168 LEU A C 1
ATOM 1322 O O . LEU A 1 168 ? 7.588 -0.488 1.513 1.00 92.88 168 LEU A O 1
ATOM 1326 N N . PHE A 1 169 ? 8.047 0.749 -0.299 1.00 94.88 169 PHE A N 1
ATOM 1327 C CA . PHE A 1 169 ? 6.653 1.143 -0.529 1.00 94.88 169 PHE A CA 1
ATOM 1328 C C . PHE A 1 169 ? 5.785 -0.024 -1.017 1.00 94.88 169 PHE A C 1
ATOM 1330 O O . PHE A 1 169 ? 4.590 -0.077 -0.718 1.00 94.88 169 PHE A O 1
ATOM 1337 N N . TRP A 1 170 ? 6.375 -1.005 -1.706 1.00 94.06 170 TRP A N 1
ATOM 1338 C CA . TRP A 1 170 ? 5.687 -2.257 -2.014 1.00 94.06 170 TRP A CA 1
ATOM 1339 C C . TRP A 1 170 ? 5.320 -3.015 -0.729 1.00 94.06 170 TRP A C 1
ATOM 1341 O O . TRP A 1 170 ? 4.145 -3.328 -0.529 1.00 94.06 170 TRP A O 1
ATOM 1351 N N . ALA A 1 171 ? 6.275 -3.225 0.183 1.00 93.94 171 ALA A N 1
ATOM 1352 C CA . ALA A 1 171 ? 6.027 -3.882 1.467 1.00 93.94 171 ALA A CA 1
ATOM 1353 C C . ALA A 1 171 ? 5.005 -3.101 2.308 1.00 93.94 171 ALA A C 1
ATOM 1355 O O . ALA A 1 171 ? 4.074 -3.681 2.864 1.00 93.94 171 ALA A O 1
ATOM 1356 N N . MET A 1 172 ? 5.115 -1.772 2.315 1.00 95.62 172 MET A N 1
ATOM 1357 C CA . MET A 1 172 ? 4.190 -0.870 2.998 1.00 95.62 172 MET A CA 1
ATOM 1358 C C . MET A 1 172 ? 2.738 -1.054 2.534 1.00 95.62 172 MET A C 1
ATOM 1360 O O . MET A 1 172 ? 1.829 -1.139 3.361 1.00 95.62 172 MET A O 1
ATOM 1364 N N . SER A 1 173 ? 2.514 -1.180 1.221 1.00 95.62 173 SER A N 1
ATOM 1365 C CA . SER A 1 173 ? 1.178 -1.446 0.676 1.00 95.62 173 SER A CA 1
ATOM 1366 C C . SER A 1 173 ? 0.624 -2.802 1.142 1.00 95.62 173 SER A C 1
ATOM 1368 O O . SER A 1 173 ? -0.527 -2.889 1.566 1.00 95.62 173 SER A O 1
ATOM 1370 N N . ASN A 1 174 ? 1.450 -3.851 1.175 1.00 94.19 174 ASN A N 1
ATOM 1371 C CA . ASN A 1 174 ? 1.016 -5.167 1.652 1.00 94.19 174 ASN A CA 1
ATOM 1372 C C . ASN A 1 174 ? 0.662 -5.139 3.146 1.00 94.19 174 ASN A C 1
ATOM 1374 O O . ASN A 1 174 ? -0.375 -5.670 3.540 1.00 94.19 174 ASN A O 1
ATOM 1378 N N . ILE A 1 175 ? 1.456 -4.439 3.966 1.00 95.50 175 ILE A N 1
ATOM 1379 C CA . ILE A 1 175 ? 1.173 -4.251 5.396 1.00 95.50 175 ILE A CA 1
ATOM 1380 C C . ILE A 1 175 ? -0.175 -3.557 5.605 1.00 95.50 175 ILE A C 1
ATOM 1382 O O . ILE A 1 175 ? -0.919 -3.959 6.493 1.00 95.50 175 ILE A O 1
ATOM 1386 N N . CYS A 1 176 ? -0.545 -2.578 4.772 1.00 96.12 176 CYS A N 1
ATOM 1387 C CA . CYS A 1 176 ? -1.865 -1.942 4.866 1.00 96.12 176 CYS A CA 1
ATOM 1388 C C . CYS A 1 176 ? -3.008 -2.955 4.693 1.00 96.12 176 CYS A C 1
ATOM 1390 O O . CYS A 1 176 ? -3.973 -2.926 5.457 1.00 96.12 176 CYS A O 1
ATOM 1392 N N . CYS A 1 177 ? -2.882 -3.880 3.736 1.00 95.81 177 CYS A N 1
ATOM 1393 C CA . CYS A 1 177 ? -3.858 -4.956 3.556 1.00 95.81 177 CYS A CA 1
ATOM 1394 C C . CYS A 1 177 ? -3.868 -5.896 4.765 1.00 95.81 177 CYS A C 1
ATOM 1396 O O . CYS A 1 177 ? -4.936 -6.187 5.299 1.00 95.81 177 CYS A O 1
ATOM 1398 N N . TYR A 1 178 ? -2.696 -6.321 5.246 1.00 94.50 178 TYR A N 1
ATOM 1399 C CA . TYR A 1 178 ? -2.597 -7.200 6.413 1.00 94.50 178 TYR A CA 1
ATOM 1400 C C . TYR A 1 178 ? -3.195 -6.574 7.668 1.00 94.50 178 TYR A C 1
ATOM 1402 O O . TYR A 1 178 ? -3.893 -7.262 8.405 1.00 94.50 178 TYR A O 1
ATOM 1410 N N . VAL A 1 179 ? -2.993 -5.276 7.896 1.00 94.12 179 VAL A N 1
ATOM 1411 C CA . VAL A 1 179 ? -3.606 -4.562 9.020 1.00 94.12 179 VAL A CA 1
ATOM 1412 C C . VAL A 1 179 ? -5.129 -4.556 8.888 1.00 94.12 179 VAL A C 1
ATOM 1414 O O . VAL A 1 179 ? -5.810 -4.874 9.858 1.00 94.12 179 VAL A O 1
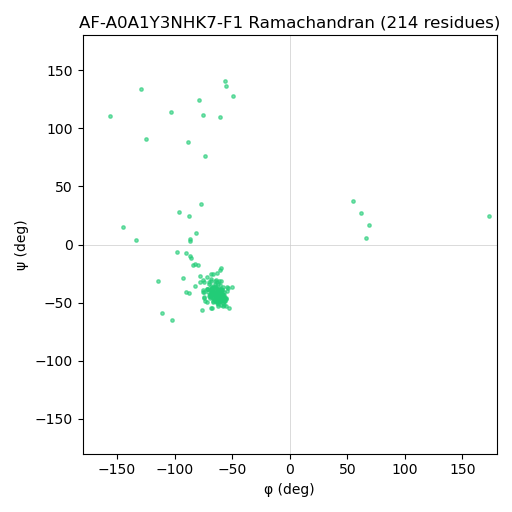ATOM 1417 N N . LEU A 1 180 ? -5.680 -4.273 7.702 1.00 94.19 180 LEU A N 1
ATOM 1418 C CA . LEU A 1 180 ? -7.131 -4.326 7.474 1.00 94.19 180 LEU A CA 1
ATOM 1419 C C . LEU A 1 180 ? -7.714 -5.724 7.720 1.00 94.19 180 LEU A C 1
ATOM 1421 O O . LEU A 1 180 ? -8.734 -5.842 8.396 1.00 94.19 180 LEU A O 1
ATOM 1425 N N . PHE A 1 181 ? -7.046 -6.772 7.235 1.00 93.56 181 PHE A N 1
ATOM 1426 C CA . PHE A 1 181 ? -7.430 -8.159 7.510 1.00 93.56 181 PHE A CA 1
ATOM 1427 C C . PHE A 1 181 ? -7.359 -8.488 9.001 1.00 93.56 181 PHE A C 1
ATOM 1429 O O . PHE A 1 181 ? -8.295 -9.056 9.555 1.00 93.56 181 PHE A O 1
ATOM 1436 N N . SER A 1 182 ? -6.284 -8.076 9.666 1.00 93.12 182 SER A N 1
ATOM 1437 C CA . SER A 1 182 ? -6.074 -8.295 11.099 1.00 93.12 182 SER A CA 1
ATOM 1438 C C . SER A 1 182 ? -7.169 -7.632 11.935 1.00 93.12 182 SER A C 1
ATOM 1440 O O . SER A 1 182 ? -7.696 -8.241 12.860 1.00 93.12 182 SER A O 1
ATOM 1442 N N . TYR A 1 183 ? -7.568 -6.410 11.570 1.00 93.12 183 TYR A N 1
ATOM 1443 C CA . TYR A 1 183 ? -8.695 -5.702 12.179 1.00 93.12 183 TYR A CA 1
ATOM 1444 C C . TYR A 1 183 ? -10.037 -6.406 11.966 1.00 93.12 183 TYR A C 1
ATOM 1446 O O . TYR A 1 183 ? -10.923 -6.278 12.806 1.00 93.12 183 TYR A O 1
ATOM 1454 N N . ALA A 1 184 ? -10.207 -7.091 10.836 1.00 90.56 184 ALA A N 1
ATOM 1455 C CA . ALA A 1 184 ? -11.449 -7.772 10.505 1.00 90.56 184 ALA A CA 1
ATOM 1456 C C . ALA A 1 184 ? -11.571 -9.149 11.172 1.00 90.56 184 ALA A C 1
ATOM 1458 O O . ALA A 1 184 ? -12.668 -9.540 11.559 1.00 90.56 184 ALA A O 1
ATOM 1459 N N . VAL A 1 185 ? -10.458 -9.874 11.301 1.00 90.75 185 VAL A N 1
ATOM 1460 C CA . VAL A 1 185 ? -10.432 -11.259 11.797 1.00 90.75 185 VAL A CA 1
ATOM 1461 C C . VAL A 1 185 ? -10.253 -11.325 13.313 1.00 90.75 185 VAL A C 1
ATOM 1463 O O . VAL A 1 185 ? -10.898 -12.135 13.975 1.00 90.75 185 VAL A O 1
ATOM 1466 N N . TRP A 1 186 ? -9.388 -10.488 13.890 1.00 91.56 186 TRP A N 1
ATOM 1467 C CA . TRP A 1 186 ? -9.043 -10.570 15.308 1.00 91.56 186 TRP A CA 1
ATOM 1468 C C . TRP A 1 186 ? -9.741 -9.486 16.128 1.00 91.56 186 TRP A C 1
ATOM 1470 O O . TRP A 1 186 ? -9.408 -8.303 16.045 1.00 91.56 186 TRP A O 1
ATOM 1480 N N . LEU A 1 187 ? -10.646 -9.914 17.012 1.00 84.75 187 LEU A N 1
ATOM 1481 C CA . LEU A 1 187 ? -11.427 -9.028 17.885 1.00 84.75 187 LEU A CA 1
ATOM 1482 C C . LEU A 1 187 ? -10.554 -8.139 18.790 1.00 84.75 187 LEU A C 1
ATOM 1484 O O . LEU A 1 18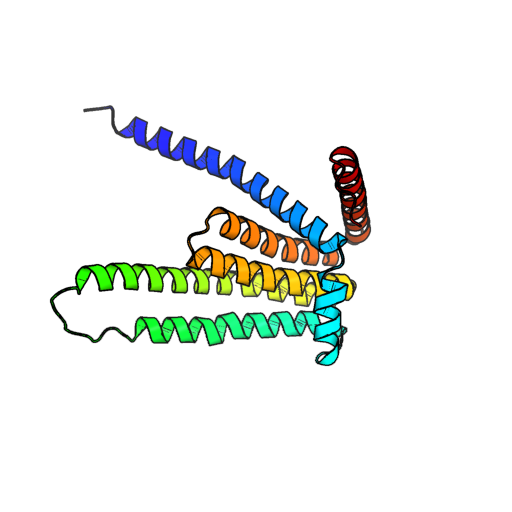7 ? -10.878 -6.974 19.013 1.00 84.75 187 LEU A O 1
ATOM 1488 N N . ASP A 1 188 ? -9.427 -8.660 19.285 1.00 88.50 188 ASP A N 1
ATOM 1489 C CA . ASP A 1 188 ? -8.516 -7.921 20.171 1.00 88.50 188 ASP A CA 1
ATOM 1490 C C . ASP A 1 188 ? -7.413 -7.149 19.435 1.00 88.50 188 ASP A C 1
ATOM 1492 O O . ASP A 1 188 ? -6.710 -6.336 20.046 1.00 88.50 188 ASP A O 1
ATOM 1496 N N . PHE A 1 189 ? -7.273 -7.324 18.118 1.00 89.69 189 PHE A N 1
ATOM 1497 C CA . PHE A 1 189 ? -6.259 -6.623 17.328 1.00 89.69 189 PHE A CA 1
ATOM 1498 C C . PHE A 1 189 ? -6.298 -5.094 17.463 1.00 89.69 189 PHE A C 1
ATOM 1500 O O . PHE A 1 189 ? -5.228 -4.504 17.628 1.00 89.69 189 PHE A O 1
ATOM 1507 N N . PRO A 1 190 ? -7.468 -4.421 17.514 1.00 88.75 190 PRO A N 1
ATOM 1508 C CA . PRO A 1 190 ? -7.522 -2.983 17.765 1.00 88.75 190 PRO A CA 1
ATOM 1509 C C . PRO A 1 190 ? -6.796 -2.554 19.049 1.00 88.75 190 PRO A C 1
ATOM 1511 O O . PRO A 1 190 ? -6.169 -1.492 19.076 1.00 88.75 190 PRO A O 1
ATOM 1514 N N . LYS A 1 191 ? -6.849 -3.372 20.113 1.00 89.25 191 LYS A N 1
ATOM 1515 C CA . LYS A 1 191 ? -6.174 -3.085 21.390 1.00 89.25 191 LYS A CA 1
ATOM 1516 C C . LYS A 1 191 ? -4.659 -3.191 21.234 1.00 89.25 191 LYS A C 1
ATOM 1518 O O . LYS A 1 191 ? -3.941 -2.287 21.670 1.00 89.25 191 LYS A O 1
ATOM 1523 N N . TYR A 1 192 ? -4.181 -4.256 20.588 1.00 89.50 192 TYR A N 1
ATOM 1524 C CA . TYR A 1 192 ? -2.755 -4.471 20.327 1.00 89.50 192 TYR A CA 1
ATOM 1525 C C . TYR A 1 192 ? -2.183 -3.404 19.396 1.00 89.50 192 TYR A C 1
ATOM 1527 O O . TYR A 1 192 ? -1.164 -2.797 19.715 1.00 89.50 192 TYR A O 1
ATOM 1535 N N . PHE A 1 193 ? -2.880 -3.092 18.305 1.00 88.56 193 PHE A N 1
ATOM 1536 C CA . PHE A 1 193 ? -2.452 -2.080 17.347 1.00 88.56 193 PHE A CA 1
ATOM 1537 C C . PHE A 1 193 ? -2.382 -0.685 17.981 1.00 88.56 193 PHE A C 1
ATOM 1539 O O . PHE A 1 193 ? -1.391 0.026 17.832 1.00 88.56 193 PHE A O 1
ATOM 1546 N N . LYS A 1 194 ? -3.377 -0.313 18.799 1.00 88.94 194 LYS A N 1
ATOM 1547 C CA . LYS A 1 194 ? -3.349 0.945 19.563 1.00 88.94 194 LYS A CA 1
ATOM 1548 C C . LYS A 1 194 ? -2.221 0.982 20.600 1.00 88.94 194 LYS A C 1
ATOM 1550 O O . LYS A 1 194 ? -1.729 2.058 20.938 1.00 88.94 194 LYS A O 1
ATOM 1555 N N . ARG A 1 195 ? -1.826 -0.163 21.164 1.00 90.62 195 ARG A N 1
ATOM 1556 C CA . ARG A 1 195 ? -0.658 -0.249 22.054 1.00 90.62 195 ARG A CA 1
ATOM 1557 C C . ARG A 1 195 ? 0.640 -0.050 21.273 1.00 90.62 195 ARG A C 1
ATOM 1559 O O . ARG A 1 195 ? 1.468 0.731 21.726 1.00 90.62 195 ARG A O 1
ATOM 1566 N N . ALA A 1 196 ? 0.764 -0.680 20.107 1.00 86.81 196 ALA A N 1
ATOM 1567 C CA . ALA A 1 196 ? 1.918 -0.533 19.225 1.00 86.81 196 ALA A CA 1
ATOM 1568 C C . ALA A 1 196 ? 2.100 0.920 18.760 1.00 86.81 196 ALA A C 1
ATOM 1570 O O . ALA A 1 196 ? 3.199 1.451 18.875 1.00 86.81 196 ALA A O 1
ATOM 1571 N N . ILE A 1 197 ? 1.022 1.597 18.339 1.00 87.56 197 ILE A N 1
ATOM 1572 C CA . ILE A 1 197 ? 1.063 3.030 17.993 1.00 87.56 197 ILE A CA 1
ATOM 1573 C C . ILE A 1 197 ? 1.573 3.867 19.169 1.00 87.56 197 ILE A C 1
ATOM 1575 O O . ILE A 1 197 ? 2.480 4.669 18.991 1.00 87.56 197 ILE A O 1
ATOM 1579 N N . ARG A 1 198 ? 1.040 3.660 20.379 1.00 88.12 198 ARG A N 1
ATOM 1580 C CA . ARG A 1 198 ? 1.474 4.428 21.557 1.00 88.12 198 ARG A CA 1
ATOM 1581 C C . ARG A 1 198 ? 2.941 4.188 21.898 1.00 88.12 198 ARG A C 1
ATOM 1583 O O . ARG A 1 198 ? 3.667 5.135 22.158 1.00 88.12 198 ARG A O 1
ATOM 1590 N N . GLN A 1 199 ? 3.387 2.933 21.893 1.00 89.31 199 GLN A N 1
ATOM 1591 C CA . GLN A 1 199 ? 4.796 2.601 22.131 1.00 89.31 199 GLN A CA 1
ATOM 1592 C C . GLN A 1 199 ? 5.709 3.251 21.091 1.00 89.31 199 GLN A C 1
ATOM 1594 O O . GLN A 1 199 ? 6.768 3.762 21.442 1.00 89.31 199 GLN A O 1
ATOM 1599 N N . TRP A 1 200 ? 5.271 3.276 19.835 1.00 87.69 200 TRP A N 1
ATOM 1600 C CA . TRP A 1 200 ? 5.974 3.955 18.757 1.00 87.69 200 TRP A CA 1
ATOM 1601 C C . TRP A 1 200 ? 6.046 5.470 18.968 1.00 87.69 200 TRP A C 1
ATOM 1603 O O . TRP A 1 200 ? 7.117 6.048 18.833 1.00 87.69 200 TRP A O 1
ATOM 1613 N N . GLU A 1 201 ? 4.942 6.114 19.350 1.00 87.06 201 GLU A N 1
ATOM 1614 C CA . GLU A 1 201 ? 4.907 7.547 19.673 1.00 87.06 201 GLU A CA 1
ATOM 1615 C C . GLU A 1 201 ? 5.860 7.901 20.822 1.00 87.06 201 GLU A C 1
ATOM 1617 O O . GLU A 1 201 ? 6.597 8.880 20.713 1.00 87.06 201 GLU A O 1
ATOM 1622 N N . TYR A 1 202 ? 5.891 7.091 21.888 1.00 87.94 202 TYR A N 1
ATOM 1623 C CA . TYR A 1 202 ? 6.835 7.279 22.995 1.00 87.94 202 TYR A CA 1
ATOM 1624 C C . TYR A 1 202 ? 8.283 7.134 22.533 1.00 87.94 202 TYR A C 1
ATOM 1626 O O . TYR A 1 202 ? 9.085 8.029 22.774 1.00 87.94 202 TYR A O 1
ATOM 1634 N N . PHE A 1 203 ? 8.595 6.067 21.794 1.00 86.62 203 PHE A N 1
ATOM 1635 C CA . PHE A 1 203 ? 9.933 5.858 21.247 1.00 86.62 203 PHE A CA 1
ATOM 1636 C C . PHE A 1 203 ? 10.383 7.030 20.362 1.00 86.62 203 PHE A C 1
ATOM 1638 O O . PHE A 1 203 ? 11.499 7.522 20.502 1.00 86.62 203 PHE A O 1
ATOM 1645 N N . PHE A 1 204 ? 9.510 7.519 19.475 1.00 82.75 204 PHE A N 1
ATOM 1646 C CA . PHE A 1 204 ? 9.826 8.666 18.622 1.00 82.75 204 PHE A CA 1
ATOM 1647 C C . PHE A 1 204 ? 10.066 9.933 19.420 1.00 82.75 204 PHE A C 1
ATOM 1649 O O . PHE A 1 204 ? 10.983 10.683 19.095 1.00 82.75 204 PHE A O 1
ATOM 1656 N N . LYS A 1 205 ? 9.250 10.177 20.445 1.00 84.50 205 LYS A N 1
ATOM 1657 C CA . LYS A 1 205 ? 9.418 11.333 21.315 1.00 84.50 205 LYS A CA 1
ATOM 1658 C C . LYS A 1 205 ? 10.761 11.281 22.040 1.00 84.50 205 LYS A C 1
ATOM 1660 O O . LYS A 1 205 ? 11.498 12.256 21.972 1.00 84.50 205 LYS A O 1
ATOM 1665 N N . ASP A 1 206 ? 11.112 10.136 22.621 1.00 86.38 206 ASP A N 1
ATOM 1666 C CA . ASP A 1 206 ? 12.384 9.950 23.326 1.00 86.38 206 ASP A CA 1
ATOM 1667 C C . ASP A 1 206 ? 13.587 10.170 22.396 1.00 86.38 206 ASP A C 1
ATOM 1669 O O . ASP A 1 206 ? 14.534 10.870 22.750 1.00 86.38 206 ASP A O 1
ATOM 1673 N N . VAL A 1 207 ? 13.535 9.634 21.171 1.00 84.75 207 VAL A N 1
ATOM 1674 C CA . VAL A 1 207 ? 14.578 9.854 20.154 1.00 84.75 207 VAL A CA 1
ATOM 1675 C C . VAL A 1 207 ? 14.648 11.331 19.748 1.00 84.75 207 VAL A C 1
ATOM 1677 O O . VAL A 1 207 ? 15.737 11.897 19.658 1.00 84.75 207 VAL A O 1
ATOM 1680 N N . SER A 1 208 ? 13.503 11.977 19.517 1.00 83.31 208 SER A N 1
ATOM 1681 C CA . SER A 1 208 ? 13.433 13.393 19.134 1.00 83.31 208 SER A CA 1
ATOM 1682 C C . SER A 1 208 ? 14.014 14.302 20.218 1.00 83.31 208 SER A C 1
ATOM 1684 O O . SER A 1 208 ? 14.789 15.210 19.908 1.00 83.31 208 SER A O 1
ATOM 1686 N N . ASP A 1 209 ? 13.676 14.030 21.479 1.00 85.62 209 ASP A N 1
ATOM 1687 C CA . ASP A 1 209 ? 14.157 14.765 22.646 1.00 85.62 209 ASP A CA 1
ATOM 1688 C C . ASP A 1 209 ? 15.667 14.543 22.849 1.00 85.62 209 ASP A C 1
ATOM 1690 O O . ASP A 1 209 ? 16.395 15.507 23.094 1.00 85.62 209 ASP A O 1
ATOM 1694 N N . TYR A 1 210 ? 16.161 13.313 22.655 1.00 85.06 210 TYR A N 1
ATOM 1695 C CA . TYR A 1 210 ? 17.588 12.978 22.748 1.00 85.06 210 TYR A CA 1
ATOM 1696 C C . TYR A 1 210 ? 18.449 13.730 21.723 1.00 85.06 210 TYR A C 1
ATOM 1698 O O . TYR A 1 210 ? 19.506 14.257 22.065 1.00 85.06 210 TYR A O 1
ATOM 1706 N N . TYR A 1 211 ? 17.996 13.820 20.470 1.00 84.00 211 TYR A N 1
ATOM 1707 C CA . TYR A 1 211 ? 18.725 14.523 19.406 1.00 84.00 211 TYR A CA 1
ATOM 1708 C C . TYR A 1 211 ? 18.421 16.029 19.336 1.00 84.00 211 TYR A C 1
ATOM 1710 O O . TYR A 1 211 ? 18.922 16.719 18.449 1.00 84.00 211 TYR A O 1
ATOM 1718 N N . GLY A 1 212 ? 17.609 16.566 20.253 1.00 79.44 212 GLY A N 1
ATOM 1719 C CA . GLY A 1 212 ? 17.272 17.990 20.289 1.00 79.44 212 GLY A CA 1
ATOM 1720 C C . GLY A 1 212 ? 16.401 18.463 19.119 1.00 79.44 212 GLY A C 1
ATOM 1721 O O . GLY A 1 212 ? 16.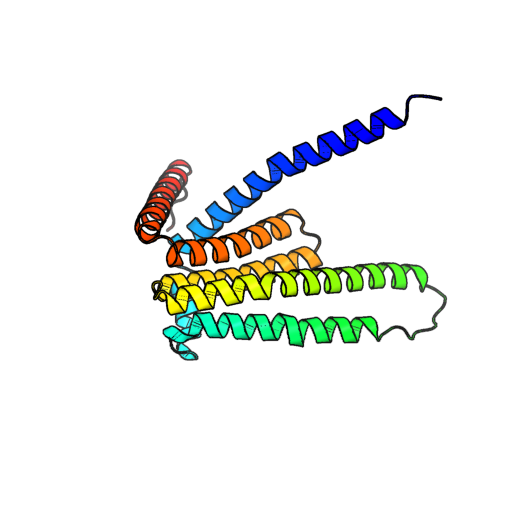280 19.670 18.894 1.00 79.44 212 GLY A O 1
ATOM 1722 N N . PHE A 1 213 ? 15.759 17.545 18.391 1.00 73.88 213 PHE A N 1
ATOM 1723 C CA . PHE A 1 213 ? 14.760 17.875 17.378 1.00 73.88 213 PHE A CA 1
ATOM 1724 C C . PHE A 1 213 ? 13.470 18.323 18.081 1.00 73.88 213 PHE A C 1
ATOM 1726 O O . PHE A 1 213 ? 12.503 17.573 18.188 1.00 73.88 213 PHE A O 1
ATOM 1733 N N . ARG A 1 214 ? 13.431 19.552 18.610 1.00 62.81 214 ARG A N 1
ATOM 1734 C CA . ARG A 1 214 ? 12.161 20.146 19.048 1.00 62.81 214 ARG A CA 1
ATOM 1735 C C . ARG A 1 214 ? 11.379 20.575 17.813 1.00 62.81 214 ARG A C 1
ATOM 1737 O O . ARG A 1 214 ? 11.770 21.528 17.141 1.00 62.81 214 ARG A O 1
ATOM 1744 N N . TYR A 1 215 ? 10.267 19.898 17.540 1.00 54.25 215 TYR A N 1
ATOM 1745 C CA . TYR A 1 215 ? 9.237 20.429 16.651 1.00 54.25 215 TYR A CA 1
ATOM 1746 C C . TYR A 1 215 ? 8.720 21.737 17.272 1.00 54.25 215 TYR A C 1
ATOM 1748 O O . TYR A 1 215 ? 8.124 21.712 18.350 1.00 54.25 215 TYR A O 1
ATOM 1756 N N . LYS A 1 216 ? 9.045 22.873 16.646 1.00 40.38 216 LYS A N 1
ATOM 1757 C CA . LYS A 1 216 ? 8.385 24.157 16.912 1.00 40.38 216 LYS A CA 1
ATOM 1758 C C . LYS A 1 216 ? 7.024 24.187 16.235 1.00 40.38 216 LYS A C 1
ATOM 1760 O O . LYS A 1 216 ? 6.932 23.648 15.109 1.00 40.38 216 LYS A O 1
#